Protein 3CS1 (pdb70)

CATH classification: 1.10.238.10 (+1 more: 1.10.238.10)

B-factor: mean 31.0, std 5.5, range [13.67, 62.27]

InterPro domains:
  IPR002048 EF-hand domain [PF13499] (131-193)
  IPR002048 EF-hand domain [PS50222] (45-80)
  IPR002048 EF-hand domain [PS50222] (127-162)
  IPR002048 EF-hand domain [PS50222] (164-199)
  IPR002048 EF-hand domain [SM00054] (49-77)
  IPR002048 EF-hand domain [SM00054] (131-159)
  IPR002048 EF-hand domain [SM00054] (168-196)
  IPR002048 EF-hand domain [cd00051] (131-194)
  IPR003299 Flagellar calcium-binding protein calflagin [PR01362] (19-40)
  IPR003299 Flagellar calcium-binding protein calflagin [PR01362] (69-86)
  IPR003299 Flagellar calcium-binding protein calflagin [PR01362] (90-105)
  IPR003299 Flagellar calcium-binding protein calflagin [PR01362] (109-128)
  IPR003299 Flagellar calcium-binding protein calflagin [PR01362] (130-148)
  IPR003299 Flagellar calcium-binding protein calflagin [PR01362] (155-168)
  IPR003299 Flagellar calcium-binding protein calflagin [PR01362] (173-189)
  IPR003299 Flagellar calcium-binding protein calflagin [PR01362] (189-206)
  IPR011992 EF-hand domain pair [SSF47473] (40-197)
  IPR018247 EF-Hand 1, calcium-binding site [PS00018] (58-70)
  IPR018247 EF-Hand 1, calcium-binding site [PS00018] (177-189)
  IPR054322 Flagellar calcium-binding protein, EF-hand domain [PF22592] (34-126)

Solvent-accessible surface area: 10093 Å² total

Foldseek 3Di:
DLAKPDFLVLLVVLCVVLLVQQLQALDVVSVVSLVVLQCVLPVVPPLWALVSQLVCCCPVSVCCSNTVPSSVLSVLLLVLLQVLVCVVVVHDGDNTAGSQSSSLSSLLSSQLSVVQSLLSVQPPVRRQKAALVSQVVCQVVLVVVQAHDPDSVVVQVVQVPVPPRIHGSVSVSSNSSSRVSSVCHGSPPHD

Radius of gyration: 16.51 Å; Cα contacts (8 Å, |Δi|>4): 237; chains: 1; bounding box: 38×30×47 Å

Structure (mmCIF, N/CA/C/O backbone):
data_3CS1
#
_entry.id   3CS1
#
_cell.length_a   32.910
_cell.length_b   37.670
_cell.length_c   141.330
_cell.angle_alpha   90.00
_cell.angle_beta   90.00
_cell.angle_gamma   90.00
#
_symmetry.space_group_name_H-M   'P 21 21 21'
#
loop_
_entity.id
_entity.type
_entity.pdbx_description
1 polymer 'Flagellar calcium-binding protein'
2 water water
#
loop_
_atom_site.group_PDB
_atom_site.id
_atom_site.type_symbol
_atom_site.label_atom_id
_atom_site.label_alt_id
_atom_site.label_comp_id
_atom_site.label_asym_id
_atom_site.label_entity_id
_atom_site.label_seq_id
_atom_site.pdbx_PDB_ins_code
_atom_site.Cartn_x
_atom_site.Cartn_y
_atom_site.Cartn_z
_atom_site.occupancy
_atom_site.B_iso_or_equiv
_atom_site.auth_seq_id
_atom_site.auth_comp_id
_atom_site.auth_asym_id
_atom_site.auth_atom_id
_atom_site.pdbx_PDB_model_num
ATOM 1 N N . SER A 1 17 ? 32.080 -9.953 -8.201 1.00 38.62 17 SER A N 1
ATOM 2 C CA . SER A 1 17 ? 32.425 -9.837 -9.647 1.00 39.02 17 SER A CA 1
ATOM 3 C C . SER A 1 17 ? 31.181 -9.621 -10.534 1.00 39.07 17 SER A C 1
ATOM 4 O O . SER A 1 17 ? 31.316 -9.487 -11.765 1.00 39.63 17 SER A O 1
ATOM 7 N N . ASP A 1 18 ? 29.990 -9.605 -9.908 1.00 39.16 18 ASP A N 1
ATOM 8 C CA A ASP A 1 18 ? 28.728 -9.265 -10.578 0.50 38.43 18 ASP A CA 1
ATOM 9 C CA B ASP A 1 18 ? 28.742 -9.206 -10.601 0.50 38.46 18 ASP A CA 1
ATOM 10 C C . ASP A 1 18 ? 28.130 -7.980 -9.965 1.00 37.70 18 ASP A C 1
ATOM 11 O O . ASP A 1 18 ? 26.953 -7.657 -10.166 1.00 37.83 18 ASP A O 1
ATOM 20 N N . LYS A 1 19 ? 28.936 -7.267 -9.202 1.00 36.78 19 LYS A N 1
ATOM 21 C CA . LYS A 1 19 ? 28.542 -5.976 -8.672 1.00 36.48 19 LYS A CA 1
ATOM 22 C C . LYS A 1 19 ? 28.507 -4.967 -9.831 1.00 35.42 19 LYS A C 1
ATOM 23 O O . LYS A 1 19 ? 29.277 -5.105 -10.780 1.00 35.45 19 LYS A O 1
ATOM 29 N N . ASP A 1 20 ? 27.585 -4.003 -9.777 1.00 34.01 20 ASP A N 1
ATOM 30 C CA . ASP A 1 20 ? 27.454 -2.990 -10.816 1.00 33.26 20 ASP A CA 1
ATOM 31 C C . ASP A 1 20 ? 28.527 -1.950 -10.549 1.00 32.52 20 ASP A C 1
ATOM 32 O O . ASP A 1 20 ? 28.723 -1.549 -9.408 1.00 31.23 20 ASP A O 1
ATOM 37 N N . GLY A 1 21 ? 29.238 -1.538 -11.599 1.00 31.41 21 GLY A N 1
ATOM 38 C CA . GLY A 1 21 ? 30.354 -0.637 -11.428 1.00 30.57 21 GLY A CA 1
ATOM 39 C C . GLY A 1 21 ? 29.973 0.827 -11.540 1.00 30.34 21 GLY A C 1
ATOM 40 O O . GLY A 1 21 ? 30.779 1.702 -11.205 1.00 29.98 21 GLY A O 1
ATOM 41 N N . LYS A 1 22 ? 28.758 1.102 -12.013 1.00 29.15 22 LYS A N 1
ATOM 42 C CA . LYS A 1 22 ? 28.296 2.491 -12.106 1.00 28.71 22 LYS A CA 1
ATOM 43 C C . LYS A 1 22 ? 27.834 2.974 -10.757 1.00 28.37 22 LYS A C 1
ATOM 44 O O . LYS A 1 22 ? 27.151 2.234 -10.017 1.00 30.20 22 LYS A O 1
ATOM 50 N N . LYS A 1 23 ? 28.173 4.223 -10.452 1.00 27.83 23 LYS A N 1
ATOM 51 C CA . LYS A 1 23 ? 27.708 4.927 -9.251 1.00 26.06 23 LYS A CA 1
ATOM 52 C C . LYS A 1 23 ? 26.565 5.858 -9.607 1.00 25.30 23 LYS A C 1
ATOM 53 O O . LYS A 1 23 ? 26.196 5.916 -10.764 1.00 24.36 23 LYS A O 1
ATOM 59 N N . ALA A 1 24 ? 26.024 6.593 -8.639 1.00 25.05 24 ALA A N 1
ATOM 60 C CA . ALA A 1 24 ? 24.835 7.472 -8.844 1.00 25.20 24 ALA A CA 1
ATOM 61 C C . ALA A 1 24 ? 25.030 8.536 -9.883 1.00 26.01 24 ALA A C 1
ATOM 62 O O . ALA A 1 24 ? 24.131 8.799 -10.652 1.00 27.86 24 ALA A O 1
ATOM 64 N N . LYS A 1 25 ? 26.180 9.200 -9.830 1.00 27.08 25 LYS A N 1
ATOM 65 C CA . LYS A 1 25 ? 26.672 10.145 -10.853 1.00 27.32 25 LYS A CA 1
ATOM 66 C C . LYS A 1 25 ? 26.639 9.593 -12.315 1.00 27.31 25 LYS A C 1
ATOM 67 O O . LYS A 1 25 ? 26.149 10.238 -13.233 1.00 26.76 25 LYS A O 1
ATOM 73 N N . ASP A 1 26 ? 27.237 8.432 -12.520 1.00 27.68 26 ASP A N 1
ATOM 74 C CA . ASP A 1 26 ? 27.186 7.750 -13.803 1.00 29.03 26 ASP A CA 1
ATOM 75 C C . ASP A 1 26 ? 25.741 7.548 -14.282 1.00 29.48 26 ASP A C 1
ATOM 76 O O . ASP A 1 26 ? 25.414 7.855 -15.445 1.00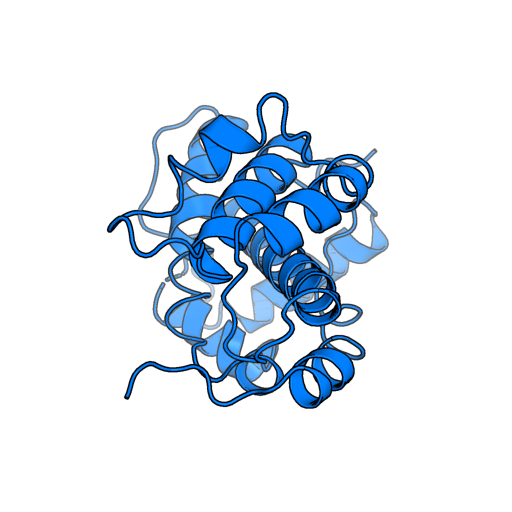 30.02 26 ASP A O 1
ATOM 81 N N . ARG A 1 27 ? 24.897 7.035 -13.391 1.00 29.14 27 ARG A N 1
ATOM 82 C CA . ARG A 1 27 ? 23.478 6.813 -13.707 1.00 29.61 27 ARG A CA 1
ATOM 83 C C . ARG A 1 27 ? 22.753 8.117 -14.000 1.00 30.22 27 ARG A C 1
ATOM 84 O O . ARG A 1 27 ? 21.989 8.187 -14.966 1.00 30.84 27 ARG A O 1
ATOM 92 N N . LYS A 1 28 ? 23.024 9.163 -13.224 1.00 30.25 28 LYS A N 1
ATOM 93 C CA . LYS A 1 28 ? 22.306 10.408 -13.410 1.00 31.58 28 LYS A CA 1
ATOM 94 C C . LYS A 1 28 ? 22.605 11.038 -14.784 1.00 32.05 28 LYS A C 1
ATOM 95 O O . LYS A 1 28 ? 21.683 11.510 -15.482 1.00 32.22 28 LYS A O 1
ATOM 101 N N . GLU A 1 29 ? 23.890 11.032 -15.148 1.00 32.04 29 GLU A N 1
ATOM 102 C CA . GLU A 1 29 ? 24.350 11.482 -16.469 1.00 31.83 29 GLU A CA 1
ATOM 103 C C . GLU A 1 29 ? 23.823 10.618 -17.647 1.00 30.94 29 GLU A C 1
ATOM 104 O O . GLU A 1 29 ? 23.359 11.175 -18.618 1.00 29.37 29 GLU A O 1
ATOM 110 N N . ALA A 1 30 ? 23.852 9.275 -17.542 1.00 30.78 30 ALA A N 1
ATOM 111 C CA . ALA A 1 30 ? 23.326 8.399 -18.600 1.00 30.70 30 ALA A CA 1
ATOM 112 C C . ALA A 1 30 ? 21.815 8.544 -18.778 1.00 31.34 30 ALA A C 1
ATOM 113 O O . ALA A 1 30 ? 21.294 8.433 -19.893 1.00 31.95 30 ALA A O 1
ATOM 115 N N . TRP A 1 31 ? 21.113 8.763 -17.670 1.00 30.84 31 TRP A N 1
ATOM 116 C CA . TRP A 1 31 ? 19.681 8.950 -17.661 1.00 29.85 31 TRP A CA 1
ATOM 117 C C . TRP A 1 31 ? 19.282 10.223 -18.451 1.00 29.91 31 TRP A C 1
ATOM 118 O O . TRP A 1 31 ? 18.245 10.222 -19.117 1.00 30.25 31 TRP A O 1
ATOM 129 N N . GLU A 1 32 ? 20.059 11.312 -18.377 1.00 30.31 32 GLU A N 1
ATOM 130 C CA A GLU A 1 32 ? 19.857 12.492 -19.245 0.50 30.14 32 GLU A CA 1
ATOM 131 C CA B GLU A 1 32 ? 19.698 12.450 -19.220 0.50 29.88 32 GLU A CA 1
ATOM 132 C C . GLU A 1 32 ? 19.592 12.082 -20.708 1.00 30.21 32 GLU A C 1
ATOM 133 O O . GLU A 1 32 ? 18.766 12.656 -21.398 1.00 30.34 32 GLU A O 1
ATOM 144 N N . ARG A 1 33 ? 20.346 11.091 -21.188 1.00 30.29 33 ARG A N 1
ATOM 145 C CA . ARG A 1 33 ? 20.231 10.684 -22.576 1.00 30.94 33 ARG A CA 1
ATOM 146 C C . ARG A 1 33 ? 19.147 9.615 -22.755 1.00 30.43 33 ARG A C 1
ATOM 147 O O . ARG A 1 33 ? 18.232 9.742 -23.588 1.00 30.33 33 ARG A O 1
ATOM 155 N N . ILE A 1 34 ? 19.273 8.566 -21.956 1.00 29.57 34 ILE A N 1
ATOM 156 C CA . ILE A 1 34 ? 18.400 7.433 -21.982 1.00 30.53 34 ILE A CA 1
ATOM 157 C C . ILE A 1 34 ? 16.920 7.788 -21.850 1.00 31.19 34 ILE A C 1
ATOM 158 O O . ILE A 1 34 ? 16.101 7.259 -22.624 1.00 30.82 34 ILE A O 1
ATOM 163 N N . ARG A 1 35 ? 16.572 8.671 -20.914 1.00 31.51 35 ARG A N 1
ATOM 164 C CA A ARG A 1 35 ? 15.178 9.086 -20.729 0.50 32.86 35 ARG A CA 1
ATOM 165 C CA B ARG A 1 35 ? 15.168 9.064 -20.739 0.50 32.90 35 ARG A CA 1
ATOM 166 C C . ARG A 1 35 ? 14.583 9.809 -21.951 1.00 33.60 35 ARG A C 1
ATOM 167 O O . ARG A 1 35 ? 13.364 10.047 -22.022 1.00 34.21 35 ARG A O 1
ATOM 182 N N . GLN A 1 36 ? 15.442 10.205 -22.888 1.00 34.33 36 GLN A N 1
ATOM 183 C CA A GLN A 1 36 ? 15.024 10.918 -24.100 0.50 34.48 36 GLN A CA 1
ATOM 184 C CA B GLN A 1 36 ? 14.983 10.897 -24.087 0.50 34.06 36 GLN A CA 1
ATOM 185 C C . GLN A 1 36 ? 15.076 9.910 -25.241 1.00 33.80 36 GLN A C 1
ATOM 186 O O . GLN A 1 36 ? 14.209 9.890 -26.120 1.00 34.93 36 GLN A O 1
ATOM 197 N N . ALA A 1 37 ? 16.092 9.061 -25.195 1.00 32.74 37 ALA A N 1
ATOM 198 C CA . ALA A 1 37 ? 16.303 8.004 -26.181 1.00 32.64 37 ALA A CA 1
ATOM 199 C C . ALA A 1 37 ? 15.226 6.922 -26.256 1.00 32.58 37 ALA A C 1
ATOM 200 O O . ALA A 1 37 ? 14.888 6.468 -27.364 1.00 31.86 37 ALA A O 1
ATOM 202 N N . ILE A 1 38 ? 14.715 6.476 -25.109 1.00 32.80 38 ILE A N 1
ATOM 203 C CA . ILE A 1 38 ? 13.717 5.419 -25.118 1.00 32.71 38 ILE A CA 1
ATOM 204 C C . ILE A 1 38 ? 12.363 6.066 -25.243 1.00 33.24 38 ILE A C 1
ATOM 205 O O . ILE A 1 38 ? 12.028 6.910 -24.440 1.00 32.52 38 ILE A O 1
ATOM 210 N N . PRO A 1 39 ? 11.621 5.744 -26.320 1.00 34.63 39 PRO A N 1
ATOM 211 C CA . PRO A 1 39 ? 10.280 6.291 -26.579 1.00 35.05 39 PRO A CA 1
ATOM 212 C C . PRO A 1 39 ? 9.194 5.450 -25.868 1.00 36.28 39 PRO A C 1
ATOM 213 O O . PRO A 1 39 ? 8.715 4.426 -26.401 1.00 37.08 39 PRO A O 1
ATOM 217 N N . ARG A 1 40 ? 8.856 5.898 -24.659 1.00 36.09 40 ARG A N 1
ATOM 218 C CA . ARG A 1 40 ? 8.053 5.180 -23.699 1.00 37.59 40 ARG A CA 1
ATOM 219 C C . ARG A 1 40 ? 6.611 5.739 -23.637 1.00 37.44 40 ARG A C 1
ATOM 220 O O . ARG A 1 40 ? 5.705 5.082 -23.136 1.00 37.17 40 ARG A O 1
ATOM 228 N N . GLU A 1 41 ? 6.436 6.948 -24.168 1.00 37.68 41 GLU A N 1
ATOM 229 C CA A GLU A 1 41 ? 5.191 7.717 -24.076 0.50 38.02 41 GLU A CA 1
ATOM 230 C CA B GLU A 1 41 ? 5.174 7.670 -24.015 0.50 38.36 41 GLU A CA 1
ATOM 231 C C . GLU A 1 41 ? 4.072 7.147 -24.947 1.00 38.41 41 GLU A C 1
ATOM 232 O O . GLU A 1 41 ? 4.333 6.482 -25.955 1.00 38.20 41 GLU A O 1
ATOM 243 N N . LYS A 1 42 ? 2.835 7.423 -24.546 1.00 39.22 42 LYS A N 1
ATOM 244 C CA . LYS A 1 42 ? 1.654 7.054 -25.267 1.00 39.44 42 LYS A CA 1
ATOM 245 C C . LYS A 1 42 ? 1.300 8.281 -26.116 1.00 39.26 42 LYS A C 1
ATOM 246 O O . LYS A 1 42 ? 0.414 9.078 -25.771 1.00 38.32 42 LYS A O 1
ATOM 252 N N . THR A 1 43 ? 2.063 8.466 -27.192 1.00 38.86 43 THR A N 1
ATOM 253 C CA . THR A 1 43 ? 1.805 9.510 -28.169 1.00 38.85 43 THR A CA 1
ATOM 254 C C . THR A 1 43 ? 2.015 8.886 -29.548 1.00 38.82 43 THR A C 1
ATOM 255 O O . THR A 1 43 ? 2.646 7.806 -29.667 1.00 38.71 43 THR A O 1
ATOM 259 N N . ALA A 1 44 ? 1.472 9.530 -30.580 1.00 37.73 44 ALA A N 1
ATOM 260 C CA . ALA A 1 44 ? 1.750 9.127 -31.956 1.00 37.21 44 ALA A CA 1
ATOM 261 C C . ALA A 1 44 ? 3.232 9.345 -32.267 1.00 37.09 44 ALA A C 1
ATOM 262 O O . ALA A 1 44 ? 3.841 8.559 -32.971 1.00 36.57 44 ALA A O 1
ATOM 264 N N . GLU A 1 45 ? 3.788 10.432 -31.743 1.00 37.07 45 GLU A N 1
ATOM 265 C CA . GLU A 1 45 ? 5.199 10.799 -31.913 1.00 37.07 45 GLU A CA 1
ATOM 266 C C . GLU A 1 45 ? 6.160 9.661 -31.470 1.00 36.25 45 GLU A C 1
ATOM 267 O O . GLU A 1 45 ? 7.072 9.245 -32.234 1.00 36.63 45 GLU A O 1
ATOM 273 N N . ALA A 1 46 ? 5.896 9.118 -30.279 1.00 34.70 46 ALA A N 1
ATOM 274 C CA . ALA A 1 46 ? 6.644 7.991 -29.710 1.00 33.80 46 ALA A CA 1
ATOM 275 C C . ALA A 1 46 ? 6.340 6.669 -30.412 1.00 33.33 46 ALA A C 1
ATOM 276 O O . ALA A 1 46 ? 7.180 5.763 -30.476 1.00 31.21 46 ALA A O 1
ATOM 278 N N . LYS A 1 47 ? 5.099 6.543 -30.875 1.00 32.68 47 LYS A N 1
ATOM 279 C CA . LYS A 1 47 ? 4.667 5.343 -31.559 1.00 32.87 47 LYS A CA 1
ATOM 280 C C . LYS A 1 47 ? 5.519 5.122 -32.810 1.00 33.02 47 LYS A C 1
ATOM 281 O O . LYS A 1 47 ? 5.958 4.000 -33.081 1.00 32.95 47 LYS A O 1
ATOM 287 N N . GLN A 1 48 ? 5.803 6.190 -33.546 1.00 32.83 48 GLN A N 1
ATOM 288 C CA . GLN A 1 48 ? 6.663 6.050 -34.700 1.00 34.30 48 GLN A CA 1
ATOM 289 C C . GLN A 1 48 ? 8.125 5.785 -34.327 1.00 33.11 48 GLN A C 1
ATOM 290 O O . GLN A 1 48 ? 8.839 5.005 -34.989 1.00 32.72 48 GLN A O 1
ATOM 296 N N . ARG A 1 49 ? 8.592 6.443 -33.283 1.00 32.18 49 ARG A N 1
ATOM 297 C CA . ARG A 1 49 ? 9.973 6.236 -32.851 1.00 31.81 49 ARG A CA 1
ATOM 298 C C . ARG A 1 49 ? 10.193 4.773 -32.485 1.00 30.98 49 ARG A C 1
ATOM 299 O O . ARG A 1 49 ? 11.279 4.212 -32.657 1.00 31.79 49 ARG A O 1
ATOM 307 N N . ARG A 1 50 ? 9.140 4.144 -32.026 1.00 30.13 50 ARG A N 1
ATOM 308 C CA . ARG A 1 50 ? 9.220 2.746 -31.648 1.00 30.49 50 ARG A CA 1
ATOM 309 C C . ARG A 1 50 ? 9.394 1.811 -32.823 1.00 29.85 50 ARG A C 1
ATOM 310 O O . ARG A 1 50 ? 10.115 0.844 -32.727 1.00 30.17 50 ARG A O 1
ATOM 318 N N . ILE A 1 51 ? 8.679 2.075 -33.907 1.00 30.67 51 ILE A N 1
ATOM 319 C CA . ILE A 1 51 ? 8.889 1.374 -35.183 1.00 30.62 51 ILE A CA 1
ATOM 320 C C . ILE A 1 51 ? 10.369 1.511 -35.623 1.00 30.34 51 ILE A C 1
ATOM 321 O O . ILE A 1 51 ? 11.044 0.507 -35.848 1.00 29.41 51 ILE A O 1
ATOM 326 N N . GLU A 1 52 ? 10.858 2.757 -35.722 1.00 30.19 52 GLU A N 1
ATOM 327 C CA . GLU A 1 52 ? 12.221 3.071 -36.131 1.00 31.11 52 GLU A CA 1
ATOM 328 C C . GLU A 1 52 ? 13.220 2.288 -35.311 1.00 30.59 52 GLU A C 1
ATOM 329 O O . GLU A 1 52 ? 14.048 1.563 -35.855 1.00 31.14 52 GLU A O 1
ATOM 335 N N . LEU A 1 53 ? 13.081 2.380 -33.990 1.00 30.13 53 LEU A N 1
ATOM 336 C CA . LEU A 1 53 ? 13.807 1.554 -33.018 1.00 29.60 53 LEU A CA 1
ATOM 337 C C . LEU A 1 53 ? 13.679 0.037 -33.210 1.00 29.17 53 LEU A C 1
ATOM 338 O O . LEU A 1 53 ? 14.690 -0.659 -33.226 1.00 29.04 53 LEU A O 1
ATOM 343 N N . PHE A 1 54 ? 12.461 -0.483 -33.390 1.00 28.95 54 PHE A N 1
ATOM 344 C CA . PHE A 1 54 ? 12.295 -1.940 -33.706 1.00 28.77 54 PHE A CA 1
ATOM 345 C C . PHE A 1 54 ? 13.008 -2.416 -34.967 1.00 28.74 54 PHE A C 1
ATOM 346 O O . PHE A 1 54 ? 13.582 -3.499 -34.997 1.00 27.89 54 PHE A O 1
ATOM 354 N N . LYS A 1 55 ? 13.022 -1.585 -36.004 1.00 29.38 55 LYS A N 1
ATOM 355 C CA . LYS A 1 55 ? 13.763 -1.947 -37.230 1.00 29.10 55 LYS A CA 1
ATOM 356 C C . LYS A 1 55 ? 15.274 -2.025 -37.021 1.00 29.20 55 LYS A C 1
ATOM 357 O O . LYS A 1 55 ? 15.948 -2.852 -37.629 1.00 27.90 55 LYS A O 1
ATOM 363 N N . LYS A 1 56 ? 15.807 -1.194 -36.131 1.00 29.07 56 LYS A N 1
ATOM 364 C CA . LYS A 1 56 ? 17.244 -1.260 -35.802 1.00 29.85 56 LYS A CA 1
ATOM 365 C C . LYS A 1 56 ? 17.658 -2.543 -35.059 1.00 29.99 56 LYS A C 1
ATOM 366 O O . LYS A 1 56 ? 18.811 -2.963 -35.141 1.00 30.41 56 LYS A O 1
ATOM 372 N N . PHE A 1 57 ? 16.728 -3.099 -34.284 1.00 30.46 57 PHE A N 1
ATOM 373 C CA . PHE A 1 57 ? 16.908 -4.342 -33.519 1.00 30.04 57 PHE A CA 1
ATOM 374 C C . PHE A 1 57 ? 16.708 -5.576 -34.414 1.00 29.67 57 PHE A C 1
ATOM 375 O O . PHE A 1 57 ? 17.501 -6.533 -34.352 1.00 29.01 57 PHE A O 1
ATOM 383 N N . ASP A 1 58 ? 15.636 -5.550 -35.218 1.00 29.00 58 ASP A N 1
ATOM 384 C CA . ASP A 1 58 ? 15.260 -6.663 -36.098 1.00 28.49 58 ASP A CA 1
ATOM 385 C C . ASP A 1 58 ? 16.045 -6.706 -37.415 1.00 27.67 58 ASP A C 1
ATOM 386 O O . ASP A 1 58 ? 15.494 -6.510 -38.494 1.00 27.07 58 ASP A O 1
ATOM 391 N N . LYS A 1 59 ? 17.348 -6.921 -37.296 1.00 27.01 59 LYS A N 1
ATOM 392 C CA . LYS A 1 59 ? 18.256 -7.002 -38.429 1.00 27.11 59 LYS A CA 1
ATOM 393 C C . LYS A 1 59 ? 17.904 -8.146 -39.375 1.00 27.25 59 LYS A C 1
ATOM 394 O O . LYS A 1 59 ? 18.036 -8.033 -40.597 1.00 27.37 59 LYS A O 1
ATOM 400 N N . ASN A 1 60 ? 17.422 -9.254 -38.813 1.00 26.59 60 ASN A N 1
ATOM 401 C CA . ASN A 1 60 ? 17.043 -10.356 -39.669 1.00 26.13 60 ASN A CA 1
ATOM 402 C C . ASN A 1 60 ? 15.636 -10.195 -40.264 1.00 25.74 60 ASN A C 1
ATOM 403 O O . ASN A 1 60 ? 15.210 -11.001 -41.061 1.00 25.08 60 ASN A O 1
ATOM 408 N N . GLU A 1 61 ? 14.932 -9.140 -39.877 1.00 25.43 61 GLU A N 1
ATOM 409 C CA . GLU A 1 61 ? 13.596 -8.864 -40.408 1.00 26.27 61 GLU A CA 1
ATOM 410 C C . GLU A 1 61 ? 12.615 -10.010 -40.289 1.00 26.34 61 GLU A C 1
ATOM 411 O O . GLU A 1 61 ? 11.796 -10.222 -41.197 1.00 26.47 61 GLU A O 1
ATOM 417 N N . THR A 1 62 ? 12.713 -10.756 -39.188 1.00 26.62 62 THR A N 1
ATOM 418 C CA . THR A 1 62 ? 11.800 -11.836 -38.892 1.00 27.72 62 THR A CA 1
ATOM 419 C C . THR A 1 62 ? 10.642 -11.318 -38.051 1.00 28.03 62 THR A C 1
ATOM 420 O O . THR A 1 62 ? 9.607 -11.976 -37.916 1.00 28.35 62 THR A O 1
ATOM 424 N N . GLY A 1 63 ? 10.812 -10.140 -37.478 1.00 28.53 63 GLY A N 1
ATOM 425 C CA . GLY A 1 63 ? 9.829 -9.643 -36.526 1.00 30.04 63 GLY A CA 1
ATOM 426 C C . GLY A 1 63 ? 9.723 -10.463 -35.249 1.00 30.13 63 GLY A C 1
ATOM 427 O O . GLY A 1 63 ? 8.795 -10.264 -34.479 1.00 29.91 63 GLY A O 1
ATOM 428 N N . LYS A 1 64 ? 10.673 -11.374 -35.042 1.00 30.78 64 LYS A N 1
ATOM 429 C CA . LYS A 1 64 ? 10.781 -12.164 -33.808 1.00 32.89 64 LYS A CA 1
ATOM 430 C C . LYS A 1 64 ? 12.185 -11.972 -33.281 1.00 33.28 64 LYS A C 1
ATOM 431 O O . LYS A 1 64 ? 13.167 -12.170 -34.034 1.00 34.42 64 LYS A O 1
ATOM 437 N N . LEU A 1 65 ? 12.309 -11.566 -32.018 1.00 32.65 65 LEU A N 1
ATOM 438 C CA . LEU A 1 65 ? 13.634 -11.389 -31.464 1.00 32.47 65 LEU A CA 1
ATOM 439 C C . LEU A 1 65 ? 13.915 -12.316 -30.288 1.00 32.21 65 LEU A C 1
ATOM 440 O O . LEU A 1 65 ? 13.202 -12.329 -29.256 1.00 31.34 65 LEU A O 1
ATOM 452 N N . TYR A 1 67 ? 16.673 -13.494 -27.296 1.00 33.61 67 TYR A N 1
ATOM 453 C CA . TYR A 1 67 ? 17.392 -12.745 -26.287 1.00 32.53 67 TYR A CA 1
ATOM 454 C C . TYR A 1 67 ? 18.688 -12.069 -26.794 1.00 33.00 67 TYR A C 1
ATOM 455 O O . TYR A 1 67 ? 18.938 -10.887 -26.467 1.00 31.72 67 TYR A O 1
ATOM 464 N N . ASP A 1 68 ? 19.514 -12.789 -27.567 1.00 33.56 68 ASP A N 1
ATOM 465 C CA . ASP A 1 68 ? 20.776 -12.200 -28.063 1.00 34.86 68 ASP A CA 1
ATOM 466 C C . ASP A 1 68 ? 20.556 -10.978 -28.931 1.00 34.46 68 ASP A C 1
ATOM 467 O O . ASP A 1 68 ? 21.313 -9.998 -28.844 1.00 34.39 68 ASP A O 1
ATOM 472 N N . GLU A 1 69 ? 19.518 -11.039 -29.760 1.00 33.97 69 GLU A N 1
ATOM 473 C CA . GLU A 1 69 ? 19.109 -9.871 -30.538 1.00 34.31 69 GLU A CA 1
ATOM 474 C C . GLU A 1 69 ? 18.701 -8.649 -29.707 1.00 33.98 69 GLU A C 1
ATOM 475 O O . GLU A 1 69 ? 19.194 -7.536 -29.944 1.00 33.52 69 GLU A O 1
ATOM 481 N N . VAL A 1 70 ? 17.812 -8.858 -28.738 1.00 33.50 70 VAL A N 1
ATOM 482 C CA . VAL A 1 70 ? 17.404 -7.789 -27.797 1.00 33.13 70 VAL A CA 1
ATOM 483 C C . VAL A 1 70 ? 18.602 -7.246 -27.016 1.00 33.42 70 VAL A C 1
ATOM 484 O O . VAL A 1 70 ? 18.782 -6.020 -26.840 1.00 33.07 70 VAL A O 1
ATOM 488 N N . TYR A 1 71 ? 19.416 -8.162 -26.524 1.00 32.46 71 TYR A N 1
ATOM 489 C CA . TYR A 1 71 ? 20.652 -7.811 -25.857 1.00 33.02 71 TYR A CA 1
ATOM 490 C C . TYR A 1 71 ? 21.611 -6.974 -26.731 1.00 33.70 71 TYR A C 1
ATOM 491 O O . TYR A 1 71 ? 22.216 -6.003 -26.249 1.00 34.49 71 TYR A O 1
ATOM 500 N N . SER A 1 72 ? 21.769 -7.362 -27.999 1.00 34.30 72 SER A N 1
ATOM 501 C CA . SER A 1 72 ? 22.661 -6.650 -28.924 1.00 34.16 72 SER A CA 1
ATOM 502 C C . SER A 1 72 ? 22.206 -5.228 -29.168 1.00 33.04 72 SER A C 1
ATOM 503 O O . SER A 1 72 ? 23.012 -4.303 -29.133 1.00 32.55 72 SER A O 1
ATOM 506 N N . GLY A 1 73 ? 20.906 -5.071 -29.402 1.00 32.48 73 GLY A N 1
ATOM 507 C CA . GLY A 1 73 ? 20.320 -3.766 -29.633 1.00 31.49 73 GLY A CA 1
ATOM 508 C C . GLY A 1 73 ? 20.341 -2.959 -28.354 1.00 31.23 73 GLY A C 1
ATOM 509 O O . GLY A 1 73 ? 20.585 -1.747 -28.404 1.00 30.93 73 GLY A O 1
ATOM 510 N N . CYS A 1 74 ? 20.085 -3.607 -27.207 1.00 29.68 74 CYS A N 1
ATOM 511 C CA . CYS A 1 74 ? 20.155 -2.879 -25.925 1.00 30.02 74 CYS A CA 1
ATOM 512 C C . CYS A 1 74 ? 21.545 -2.284 -25.720 1.00 30.01 74 CYS A C 1
ATOM 513 O O . CYS A 1 74 ? 21.723 -1.108 -25.366 1.00 29.92 74 CYS A O 1
ATOM 516 N N . LEU A 1 75 ? 22.535 -3.112 -26.007 1.00 29.77 75 LEU A N 1
ATOM 517 C CA . LEU A 1 75 ? 23.926 -2.689 -26.000 1.00 30.39 75 LEU A CA 1
ATOM 518 C C . LEU A 1 75 ? 24.289 -1.623 -27.027 1.00 30.39 75 LEU A C 1
ATOM 519 O O . LEU A 1 75 ? 24.813 -0.584 -26.664 1.00 31.12 75 LEU A O 1
ATOM 524 N N . GLU A 1 76 ? 24.004 -1.886 -28.303 1.00 30.45 76 GLU A N 1
ATOM 525 C CA . GLU A 1 76 ? 24.533 -1.108 -29.425 1.00 31.20 76 GLU A CA 1
ATOM 526 C C . GLU A 1 76 ? 23.614 0.010 -29.951 1.00 30.44 76 GLU A C 1
ATOM 527 O O . GLU A 1 76 ? 24.099 0.953 -30.567 1.00 30.56 76 GLU A O 1
ATOM 533 N N . VAL A 1 77 ? 22.300 -0.159 -29.796 1.00 29.72 77 VAL A N 1
ATOM 534 C CA . VAL A 1 77 ? 21.367 0.870 -30.235 1.00 29.99 77 VAL A CA 1
ATOM 535 C C . VAL A 1 77 ? 21.033 1.775 -29.060 1.00 29.36 77 VAL A C 1
ATOM 536 O O . VAL A 1 77 ? 21.227 2.982 -29.133 1.00 30.89 77 VAL A O 1
ATOM 540 N N . LEU A 1 78 ? 20.549 1.191 -27.977 1.00 28.41 78 LEU A N 1
ATOM 541 C CA . LEU A 1 78 ? 20.227 1.949 -26.772 1.00 29.12 78 LEU A CA 1
ATOM 542 C C . LEU A 1 78 ? 21.450 2.361 -25.915 1.00 30.33 78 LEU A C 1
ATOM 543 O O . LEU A 1 78 ? 21.389 3.381 -25.192 1.00 30.41 78 LEU A O 1
ATOM 548 N N . LYS A 1 79 ? 22.563 1.607 -26.008 1.00 29.63 79 LYS A N 1
ATOM 549 C CA . LYS A 1 79 ? 23.782 1.969 -25.269 1.00 30.42 79 LYS A CA 1
ATOM 550 C C . LYS A 1 79 ? 23.474 1.965 -23.766 1.00 29.83 79 LYS A C 1
ATOM 551 O O . LYS A 1 79 ? 23.839 2.909 -23.043 1.00 29.29 79 LYS A O 1
ATOM 557 N N . LEU A 1 80 ? 22.765 0.925 -23.326 1.00 29.00 80 LEU A N 1
ATOM 558 C CA . LEU A 1 80 ? 22.426 0.762 -21.896 1.00 29.03 80 LEU A CA 1
ATOM 559 C C . LEU A 1 80 ? 23.636 0.631 -20.961 1.00 29.47 80 LEU A C 1
ATOM 560 O O . LEU A 1 80 ? 23.519 0.878 -19.773 1.00 28.75 80 LEU A O 1
ATOM 565 N N . ASP A 1 81 ? 24.791 0.270 -21.540 1.00 30.23 81 ASP A N 1
ATOM 566 C CA . ASP A 1 81 ? 26.041 0.107 -20.811 1.00 30.40 81 ASP A CA 1
ATOM 567 C C . ASP A 1 81 ? 26.567 1.403 -20.210 1.00 30.27 81 ASP A C 1
ATOM 568 O O . ASP A 1 81 ? 27.366 1.379 -19.284 1.00 30.08 81 ASP A O 1
ATOM 573 N N . GLU A 1 82 ? 26.061 2.534 -20.699 1.00 29.50 82 GLU A N 1
ATOM 574 C CA . GLU A 1 82 ? 26.393 3.795 -20.086 1.00 29.50 82 GLU A CA 1
ATOM 575 C C . GLU A 1 82 ? 25.829 3.857 -18.672 1.00 28.76 82 GLU A C 1
ATOM 576 O O . GLU A 1 82 ? 26.400 4.530 -17.810 1.00 28.54 82 GLU A O 1
ATOM 582 N N . PHE A 1 83 ? 24.729 3.127 -18.440 1.00 27.04 83 PHE A N 1
ATOM 583 C CA . PHE A 1 83 ? 23.886 3.302 -17.232 1.00 24.90 83 PHE A CA 1
ATOM 584 C C . PHE A 1 83 ? 24.249 2.288 -16.229 1.00 24.51 83 PHE A C 1
ATOM 585 O O . PHE A 1 83 ? 24.275 2.579 -15.048 1.00 24.58 83 PHE A O 1
ATOM 593 N N . THR A 1 84 ? 24.498 1.089 -16.727 1.00 25.05 84 THR A N 1
ATOM 594 C CA . THR A 1 84 ? 24.786 -0.052 -15.945 1.00 25.42 84 THR A CA 1
ATOM 595 C C . THR A 1 84 ? 25.718 -0.966 -16.689 1.00 27.91 84 THR A C 1
ATOM 596 O O . THR A 1 84 ? 25.655 -1.101 -17.966 1.00 27.32 84 THR A O 1
ATOM 600 N N . SER A 1 85 ? 26.565 -1.629 -15.885 1.00 29.22 85 SER A N 1
ATOM 601 C CA . SER A 1 85 ? 27.555 -2.542 -16.408 1.00 29.77 85 SER A CA 1
ATOM 602 C C . SER A 1 85 ? 27.009 -3.941 -16.396 1.00 29.42 85 SER A C 1
ATOM 603 O O . SER A 1 85 ? 27.723 -4.868 -16.769 1.00 29.27 85 SER A O 1
ATOM 606 N N . ARG A 1 86 ? 25.759 -4.067 -15.935 1.00 29.18 86 ARG A N 1
ATOM 607 C CA . ARG A 1 86 ? 24.970 -5.311 -15.959 1.00 28.88 86 ARG A CA 1
ATOM 608 C C . ARG A 1 86 ? 23.799 -5.304 -16.985 1.00 27.97 86 ARG A C 1
ATOM 609 O O . ARG A 1 86 ? 22.634 -5.551 -16.651 1.00 24.98 86 ARG A O 1
ATOM 617 N N . VAL A 1 87 ? 24.152 -5.072 -18.250 1.00 27.61 87 VAL A N 1
ATOM 618 C CA . VAL A 1 87 ? 23.189 -5.019 -19.360 1.00 28.29 87 VAL A CA 1
ATOM 619 C C . VAL A 1 87 ? 22.509 -6.367 -19.567 1.00 28.75 87 VAL A C 1
ATOM 620 O O . VAL A 1 87 ? 21.313 -6.481 -19.847 1.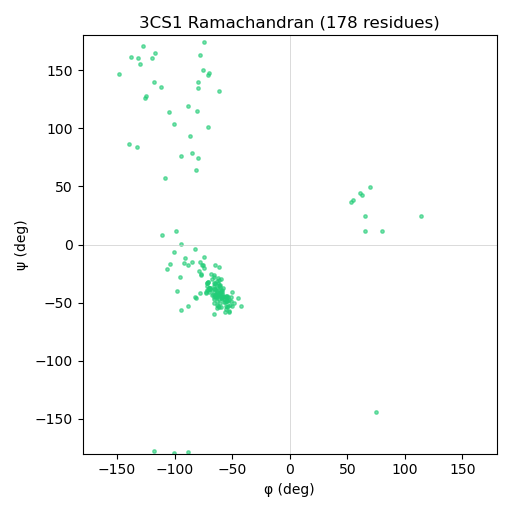00 28.64 87 VAL A O 1
ATOM 624 N N . ARG A 1 88 ? 23.286 -7.410 -19.432 1.00 29.27 88 ARG A N 1
ATOM 625 C CA A ARG A 1 88 ? 22.803 -8.785 -19.479 0.50 29.50 88 ARG A CA 1
ATOM 626 C CA B ARG A 1 88 ? 22.705 -8.725 -19.612 0.50 29.72 88 ARG A CA 1
ATOM 627 C C . ARG A 1 88 ? 21.517 -8.952 -18.661 1.00 29.65 88 ARG A C 1
ATOM 628 O O . ARG A 1 88 ? 20.441 -9.384 -19.127 1.00 29.04 88 ARG A O 1
ATOM 643 N N . ASP A 1 89 ? 21.692 -8.635 -17.383 1.00 30.43 89 ASP A N 1
ATOM 644 C CA . ASP A 1 89 ? 20.718 -8.840 -16.321 1.00 30.86 89 ASP A CA 1
ATOM 645 C C . ASP A 1 89 ? 19.434 -8.043 -16.519 1.00 29.97 89 ASP A C 1
ATOM 646 O O . ASP A 1 89 ? 18.331 -8.596 -16.458 1.00 30.03 89 ASP A O 1
ATOM 651 N N . ILE A 1 90 ? 19.568 -6.734 -16.736 1.00 29.12 90 ILE A N 1
ATOM 652 C CA . ILE A 1 90 ? 18.416 -5.917 -17.002 1.00 28.72 90 ILE A CA 1
ATOM 653 C C . ILE A 1 90 ? 17.698 -6.375 -18.294 1.00 28.86 90 ILE A C 1
ATOM 654 O O . ILE A 1 90 ? 16.457 -6.490 -18.318 1.00 26.33 90 ILE A O 1
ATOM 659 N N . THR A 1 91 ? 18.476 -6.688 -19.340 1.00 29.26 91 THR A N 1
ATOM 660 C CA . THR A 1 91 ? 17.891 -7.123 -20.612 1.00 30.86 91 THR A CA 1
ATOM 661 C C . THR A 1 91 ? 17.046 -8.364 -20.409 1.00 30.05 91 THR A C 1
ATOM 662 O O . THR A 1 91 ? 15.942 -8.424 -20.943 1.00 29.38 91 THR A O 1
ATOM 666 N N . LYS A 1 92 ? 17.559 -9.316 -19.610 1.00 29.93 92 LYS A N 1
ATOM 667 C CA A LYS A 1 92 ? 16.881 -10.607 -19.375 0.50 30.08 92 LYS A CA 1
ATOM 668 C CA B LYS A 1 92 ? 16.891 -10.609 -19.337 0.50 29.87 92 LYS A CA 1
ATOM 669 C C . LYS A 1 92 ? 15.570 -10.400 -18.637 1.00 30.26 92 LYS A C 1
ATOM 670 O O . LYS A 1 92 ? 14.555 -10.966 -19.009 1.00 30.77 92 LYS A O 1
ATOM 681 N N . ARG A 1 93 ? 15.618 -9.587 -17.589 1.00 30.36 93 ARG A N 1
ATOM 682 C CA A ARG A 1 93 ? 14.451 -9.222 -16.808 0.50 30.63 93 ARG A CA 1
ATOM 683 C CA B ARG A 1 93 ? 14.434 -9.241 -16.817 0.50 30.84 93 ARG A CA 1
ATOM 684 C C . ARG A 1 93 ? 13.348 -8.617 -17.701 1.00 30.77 93 ARG A C 1
ATOM 685 O O . ARG A 1 93 ? 12.196 -9.078 -17.706 1.00 31.24 93 ARG A O 1
ATOM 700 N N . ALA A 1 94 ? 13.712 -7.593 -18.461 1.00 29.51 94 ALA A N 1
ATOM 701 C CA . ALA A 1 94 ? 12.799 -6.937 -19.406 1.00 30.01 94 ALA A CA 1
ATOM 702 C C . ALA A 1 94 ? 12.241 -7.902 -20.468 1.00 31.07 94 ALA A C 1
ATOM 703 O O . ALA A 1 94 ? 11.028 -7.861 -20.798 1.00 31.27 94 ALA A O 1
ATOM 705 N N . PHE A 1 95 ? 13.119 -8.785 -20.970 1.00 31.04 95 PHE A N 1
ATOM 706 C CA . PHE A 1 95 ? 12.783 -9.759 -21.969 1.00 31.21 95 PHE A CA 1
ATOM 707 C C . PHE A 1 95 ? 11.701 -10.675 -21.377 1.00 31.54 95 PHE A C 1
ATOM 708 O O . PHE A 1 95 ? 10.630 -10.821 -21.960 1.00 32.08 95 PHE A O 1
ATOM 716 N N . ASP A 1 96 ? 11.959 -11.247 -20.206 1.00 30.93 96 ASP A N 1
ATOM 717 C CA . ASP A 1 96 ? 11.020 -12.180 -19.571 1.00 31.80 96 ASP A CA 1
ATOM 718 C C . ASP A 1 96 ? 9.662 -11.605 -19.266 1.00 32.18 96 ASP A C 1
ATOM 719 O O . ASP A 1 96 ? 8.625 -12.152 -19.676 1.00 32.93 96 ASP A O 1
ATOM 724 N N . LYS A 1 97 ? 9.685 -10.487 -18.552 1.00 33.08 97 LYS A N 1
ATOM 725 C CA . LYS A 1 97 ? 8.497 -9.747 -18.155 1.00 33.13 97 LYS A CA 1
ATOM 726 C C . LYS A 1 97 ? 7.618 -9.311 -19.336 1.00 32.45 97 LYS A C 1
ATOM 727 O O . LYS A 1 97 ? 6.407 -9.536 -19.315 1.00 31.51 97 LYS A O 1
ATOM 733 N N . SER A 1 98 ? 8.229 -8.696 -20.357 1.00 31.81 98 SER A N 1
ATOM 734 C CA . SER A 1 98 ? 7.492 -8.201 -21.519 1.00 31.98 98 SER A CA 1
ATOM 735 C C . SER A 1 98 ? 6.814 -9.347 -22.274 1.00 32.13 98 SER A C 1
ATOM 736 O O . SER A 1 98 ? 5.740 -9.189 -22.858 1.00 31.79 98 SER A O 1
ATOM 739 N N . ARG A 1 99 ? 7.465 -10.499 -22.270 1.00 32.32 99 ARG A N 1
ATOM 740 C CA . ARG A 1 99 ? 6.880 -11.714 -22.805 1.00 33.76 99 ARG A CA 1
ATOM 741 C C . ARG A 1 99 ? 5.644 -12.166 -21.990 1.00 34.64 99 ARG A C 1
ATOM 742 O O . ARG A 1 99 ? 4.675 -12.709 -22.545 1.00 34.58 99 ARG A O 1
ATOM 750 N N . THR A 1 100 ? 5.686 -11.930 -20.677 1.00 35.42 100 THR A N 1
ATOM 751 C CA . THR A 1 100 ? 4.604 -12.338 -19.800 1.00 36.22 100 THR A CA 1
ATOM 752 C C . THR A 1 100 ? 3.437 -11.348 -19.920 1.00 36.17 100 THR A C 1
ATOM 753 O O . THR A 1 100 ? 2.277 -11.766 -19.982 1.00 37.08 100 THR A O 1
ATOM 757 N N . LEU A 1 101 ? 3.717 -10.050 -19.982 1.00 35.68 101 LEU A N 1
ATOM 758 C CA . LEU A 1 101 ? 2.617 -9.096 -20.159 1.00 34.88 101 LEU A CA 1
ATOM 759 C C . LEU A 1 101 ? 1.979 -9.170 -21.561 1.00 35.16 101 LEU A C 1
ATOM 760 O O . LEU A 1 101 ? 0.750 -9.025 -21.700 1.00 34.75 101 LEU A O 1
ATOM 765 N N . GLY A 1 102 ? 2.815 -9.386 -22.585 1.00 35.18 102 GLY A N 1
ATOM 766 C CA . GLY A 1 102 ? 2.342 -9.671 -23.940 1.00 34.44 102 GLY A CA 1
ATOM 767 C C . GLY A 1 102 ? 1.264 -10.746 -24.040 1.00 34.93 102 GLY A C 1
ATOM 768 O O . GLY A 1 102 ? 0.233 -10.531 -24.685 1.00 33.70 102 GLY A O 1
ATOM 769 N N . SER A 1 103 ? 1.508 -11.892 -23.408 1.00 35.01 103 SER A N 1
ATOM 770 C CA . SER A 1 103 ? 0.489 -12.937 -23.277 1.00 36.89 103 SER A CA 1
ATOM 771 C C . SER A 1 103 ? -0.890 -12.379 -22.866 1.00 37.15 103 SER A C 1
ATOM 772 O O . SER A 1 103 ? -1.927 -12.713 -23.479 1.00 37.12 103 SER A O 1
ATOM 775 N N . LYS A 1 104 ? -0.854 -11.501 -21.862 1.00 36.74 104 LYS A N 1
ATOM 776 C CA . LYS A 1 104 ? -2.030 -10.956 -21.196 1.00 37.69 104 LYS A CA 1
ATOM 777 C C . LYS A 1 104 ? -2.884 -10.075 -22.132 1.00 37.54 104 LYS A C 1
ATOM 778 O O . LYS A 1 104 ? -4.059 -10.392 -22.393 1.00 38.21 104 LYS A O 1
ATOM 784 N N . LEU A 1 105 ? -2.281 -9.007 -22.651 1.00 37.67 105 LEU A N 1
ATOM 785 C CA . LEU A 1 105 ? -2.956 -8.011 -23.497 1.00 37.85 105 LEU A CA 1
ATOM 786 C C . LEU A 1 105 ? -3.519 -8.574 -24.778 1.00 38.74 105 LEU A C 1
ATOM 787 O O . LEU A 1 105 ? -4.521 -8.077 -25.300 1.00 38.98 105 LEU A O 1
ATOM 792 N N . GLU A 1 106 ? -2.870 -9.611 -25.289 1.00 39.70 106 GLU A N 1
ATOM 793 C CA . GLU A 1 106 ? -3.340 -10.271 -26.498 1.00 40.51 106 GLU A CA 1
ATOM 794 C C . GLU A 1 106 ? -4.326 -11.366 -26.155 1.00 40.77 106 GLU A C 1
ATOM 795 O O . GLU A 1 106 ? -5.073 -11.814 -27.030 1.00 40.89 106 GLU A O 1
ATOM 801 N N . ASN A 1 107 ? -4.315 -11.785 -24.883 1.00 41.09 107 ASN A N 1
ATOM 802 C CA . ASN A 1 107 ? -5.171 -12.863 -24.402 1.00 41.90 107 ASN A CA 1
ATOM 803 C C . ASN A 1 107 ? -4.816 -14.162 -25.137 1.00 42.52 107 ASN A C 1
ATOM 804 O O . ASN A 1 107 ? -5.688 -14.901 -25.569 1.00 42.16 107 ASN A O 1
ATOM 809 N N . LYS A 1 108 ? -3.514 -14.392 -25.302 1.00 43.41 108 LYS A N 1
ATOM 810 C CA . LYS A 1 108 ? -2.975 -15.602 -25.924 1.00 43.93 108 LYS A CA 1
ATOM 811 C C . LYS A 1 108 ? -1.946 -16.184 -24.958 1.00 44.02 108 LYS A C 1
ATOM 812 O O . LYS A 1 108 ? -1.604 -15.543 -23.974 1.00 44.25 108 LYS A O 1
ATOM 818 N N . GLY A 1 109 ? -1.452 -17.387 -25.233 1.00 44.42 109 GLY A N 1
ATOM 819 C CA . GLY A 1 109 ? -0.392 -17.977 -24.409 1.00 44.39 109 GLY A CA 1
ATOM 820 C C . GLY A 1 109 ? 0.940 -17.363 -24.771 1.00 44.57 109 GLY A C 1
ATOM 821 O O . GLY A 1 109 ? 1.073 -16.745 -25.851 1.00 44.49 109 GLY A O 1
ATOM 822 N N . SER A 1 110 ? 1.924 -17.530 -23.882 1.00 44.34 110 SER A N 1
ATOM 823 C CA . SER A 1 110 ? 3.253 -16.925 -24.061 1.00 44.32 110 SER A CA 1
ATOM 824 C C . SER A 1 110 ? 4.149 -17.615 -25.103 1.00 43.69 110 SER A C 1
ATOM 825 O O . SER 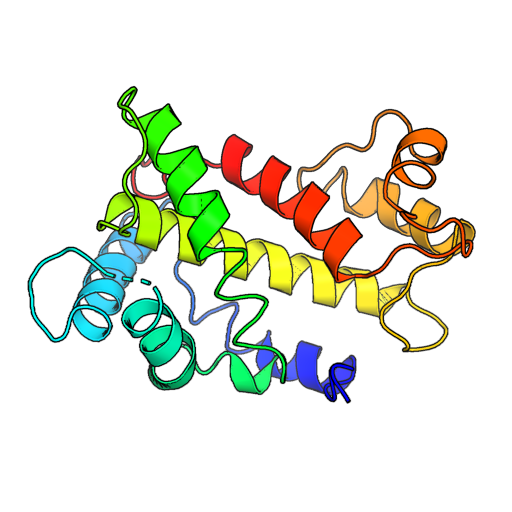A 1 110 ? 4.040 -18.814 -25.355 1.00 44.00 110 SER A O 1
ATOM 828 N N . GLU A 1 111 ? 5.017 -16.818 -25.714 1.00 42.96 111 GLU A N 1
ATOM 829 C CA . GLU A 1 111 ? 5.993 -17.272 -26.705 1.00 42.30 111 GLU A CA 1
ATOM 830 C C . GLU A 1 111 ? 7.371 -16.953 -26.150 1.00 41.58 111 GLU A C 1
ATOM 831 O O . GLU A 1 111 ? 7.505 -16.104 -25.240 1.00 41.52 111 GLU A O 1
ATOM 837 N N . ASP A 1 112 ? 8.395 -17.616 -26.680 1.00 40.09 112 ASP A N 1
ATOM 838 C CA . ASP A 1 112 ? 9.741 -17.428 -26.149 1.00 39.10 112 ASP A CA 1
ATOM 839 C C . ASP A 1 112 ? 10.569 -16.447 -26.978 1.00 37.69 112 ASP A C 1
ATOM 840 O O . ASP A 1 112 ? 11.801 -16.350 -26.805 1.00 37.50 112 ASP A O 1
ATOM 845 N N . PHE A 1 113 ? 9.882 -15.748 -27.884 1.00 35.51 113 PHE A N 1
ATOM 846 C CA . PHE A 1 113 ? 10.456 -14.609 -28.621 1.00 33.49 113 PHE A CA 1
ATOM 847 C C . PHE A 1 113 ? 9.706 -13.319 -28.293 1.00 31.73 113 PHE A C 1
ATOM 848 O O . PHE A 1 113 ? 8.584 -13.320 -27.764 1.00 30.64 113 PHE A O 1
ATOM 856 N N . VAL A 1 114 ? 10.331 -12.213 -28.658 1.00 29.81 114 VAL A N 1
ATOM 857 C CA . VAL A 1 114 ? 9.724 -10.934 -28.507 1.00 28.58 114 VAL A CA 1
ATOM 858 C C . VAL A 1 114 ? 9.274 -10.439 -29.876 1.00 27.67 114 VAL A C 1
ATOM 859 O O . VAL A 1 114 ? 10.093 -10.253 -30.751 1.00 27.99 114 VAL A O 1
ATOM 863 N N . GLU A 1 115 ? 7.962 -10.312 -30.083 1.00 27.13 115 GLU A N 1
ATOM 864 C CA . GLU A 1 115 ? 7.427 -9.690 -31.306 1.00 26.40 115 GLU A CA 1
ATOM 865 C C . GLU A 1 115 ? 7.343 -8.197 -31.002 1.00 26.42 115 GLU A C 1
ATOM 866 O O . GLU A 1 115 ? 7.699 -7.767 -29.897 1.00 24.66 115 GLU A O 1
ATOM 872 N N . PHE A 1 116 ? 6.847 -7.413 -31.958 1.00 27.02 116 PHE A N 1
ATOM 873 C CA . PHE A 1 116 ? 6.805 -5.955 -31.785 1.00 27.98 116 PHE A CA 1
ATOM 874 C C . PHE A 1 116 ? 6.137 -5.536 -30.432 1.00 29.11 116 PHE A C 1
ATOM 875 O O . PHE A 1 116 ? 6.684 -4.704 -29.700 1.00 29.63 116 PHE A O 1
ATOM 883 N N . LEU A 1 117 ? 4.994 -6.143 -30.079 1.00 29.80 117 LEU A N 1
ATOM 884 C CA . LEU A 1 117 ? 4.295 -5.774 -28.840 1.00 30.04 117 LEU A CA 1
ATOM 885 C C . LEU A 1 117 ? 5.209 -5.830 -27.630 1.00 30.19 117 LEU A C 1
ATOM 886 O O . LEU A 1 117 ? 5.357 -4.848 -26.896 1.00 29.99 117 LEU A O 1
ATOM 891 N N . GLU A 1 118 ? 5.777 -7.013 -27.411 1.00 29.44 118 GLU A N 1
ATOM 892 C CA . GLU A 1 118 ? 6.685 -7.278 -26.317 1.00 28.83 118 GLU A CA 1
ATOM 893 C C . GLU A 1 118 ? 7.894 -6.322 -26.365 1.00 28.53 118 GLU A C 1
ATOM 894 O O . GLU A 1 118 ? 8.268 -5.749 -25.339 1.00 27.83 118 GLU A O 1
ATOM 900 N N . PHE A 1 119 ? 8.488 -6.124 -27.535 1.00 28.25 119 PHE A N 1
ATOM 901 C CA . PHE A 1 119 ? 9.583 -5.115 -27.668 1.00 28.56 119 PHE A CA 1
ATOM 902 C C . PHE A 1 119 ? 9.176 -3.749 -27.092 1.00 29.01 119 PHE A C 1
ATOM 903 O O . PHE A 1 119 ? 9.926 -3.113 -26.359 1.00 29.67 119 PHE A O 1
ATOM 911 N N . ARG A 1 120 ? 7.992 -3.277 -27.470 1.00 29.01 120 ARG A N 1
ATOM 912 C CA . ARG A 1 120 ? 7.419 -2.033 -26.940 1.00 28.31 120 ARG A CA 1
ATOM 913 C C . ARG A 1 120 ? 7.324 -2.019 -25.432 1.00 28.31 120 ARG A C 1
ATOM 914 O O . ARG A 1 120 ? 7.641 -1.005 -24.795 1.00 28.98 120 ARG A O 1
ATOM 922 N N . LEU A 1 121 ? 6.872 -3.129 -24.870 1.00 27.93 121 LEU A N 1
ATOM 923 C CA . LEU A 1 121 ? 6.766 -3.314 -23.439 1.00 27.64 121 LEU A CA 1
ATOM 924 C C . LEU A 1 121 ? 8.145 -3.424 -22.752 1.00 28.44 121 LEU A C 1
ATOM 925 O O . LEU A 1 121 ? 8.304 -2.924 -21.621 1.00 27.68 121 LEU A O 1
ATOM 930 N N . MET A 1 122 ? 9.112 -4.085 -23.404 1.00 28.11 122 MET A N 1
ATOM 931 C CA . MET A 1 122 ? 10.524 -4.089 -22.950 1.00 29.66 122 MET A CA 1
ATOM 932 C C . MET A 1 122 ? 11.081 -2.688 -22.793 1.00 27.50 122 MET A C 1
ATOM 933 O O . MET A 1 122 ? 11.735 -2.374 -21.802 1.00 28.06 122 MET A O 1
ATOM 938 N N . LEU A 1 123 ? 10.872 -1.872 -23.813 1.00 25.86 123 LEU A N 1
ATOM 939 C CA . LEU A 1 123 ? 11.324 -0.494 -23.774 1.00 26.21 123 LEU A CA 1
ATOM 940 C C . LEU A 1 123 ? 10.772 0.233 -22.551 1.00 25.38 123 LEU A C 1
ATOM 941 O O . LEU A 1 123 ? 11.529 0.809 -21.788 1.00 26.47 123 LEU A O 1
ATOM 946 N N . CYS A 1 124 ? 9.458 0.199 -22.353 1.00 26.47 124 CYS A N 1
ATOM 947 C CA . CYS A 1 124 ? 8.840 0.737 -21.133 1.00 26.21 124 CYS A CA 1
ATOM 948 C C . CYS A 1 124 ? 9.399 0.168 -19.828 1.00 25.75 124 CYS A C 1
ATOM 949 O O . CYS A 1 124 ? 9.647 0.925 -18.888 1.00 27.01 124 CYS A O 1
ATOM 952 N N . TYR A 1 125 ? 9.596 -1.154 -19.756 1.00 24.69 125 TYR A N 1
ATOM 953 C CA . TYR A 1 125 ? 10.132 -1.797 -18.543 1.00 23.99 125 TYR A CA 1
ATOM 954 C C . TYR A 1 125 ? 11.527 -1.225 -18.172 1.00 24.09 125 TYR A C 1
ATOM 955 O O . TYR A 1 125 ? 11.806 -0.862 -16.979 1.00 25.69 125 TYR A O 1
ATOM 964 N N . ILE A 1 126 ? 12.407 -1.126 -19.185 1.00 23.11 126 ILE A N 1
ATOM 965 C CA . ILE A 1 126 ? 13.785 -0.641 -18.981 1.00 24.43 126 ILE A CA 1
ATOM 966 C C . ILE A 1 126 ? 13.717 0.815 -18.544 1.00 25.48 126 ILE A C 1
ATOM 967 O O . ILE A 1 126 ? 14.417 1.257 -17.585 1.00 25.18 126 ILE A O 1
ATOM 972 N N . TYR A 1 127 ? 12.832 1.547 -19.208 1.00 25.07 127 TYR A N 1
ATOM 973 C CA . TYR A 1 127 ? 12.628 2.940 -18.869 1.00 25.07 127 TYR A CA 1
ATOM 974 C C . TYR A 1 127 ? 12.260 3.057 -17.404 1.00 26.54 127 TYR A C 1
ATOM 975 O O . TYR A 1 127 ? 12.867 3.828 -16.687 1.00 27.85 127 TYR A O 1
ATOM 984 N N . ASP A 1 128 ? 11.283 2.261 -16.957 1.00 27.10 128 ASP A N 1
ATOM 985 C CA . ASP A 1 128 ? 10.771 2.336 -15.590 1.00 27.07 128 ASP A CA 1
ATOM 986 C C . ASP A 1 128 ? 11.880 1.915 -14.601 1.00 26.65 128 ASP A C 1
ATOM 987 O O . ASP A 1 128 ? 12.079 2.570 -13.593 1.00 28.51 128 ASP A O 1
ATOM 992 N N . PHE A 1 129 ? 12.550 0.816 -14.892 1.00 25.78 129 PHE A N 1
ATOM 993 C CA . PHE A 1 129 ? 13.574 0.227 -14.028 1.00 26.54 129 PHE A CA 1
ATOM 994 C C . PHE A 1 129 ? 14.725 1.198 -13.802 1.00 27.80 129 PHE A C 1
ATOM 995 O O . PHE A 1 129 ? 15.163 1.372 -12.663 1.00 29.23 129 PHE A O 1
ATOM 1003 N N . PHE A 1 130 ? 15.140 1.906 -14.848 1.00 25.58 130 PHE A N 1
ATOM 1004 C CA . PHE A 1 130 ? 16.221 2.918 -14.751 1.00 24.96 130 PHE A CA 1
ATOM 1005 C C . PHE A 1 130 ? 15.731 4.180 -14.009 1.00 24.74 130 PHE A C 1
ATOM 1006 O O . PHE A 1 130 ? 16.446 4.724 -13.166 1.00 22.73 130 PHE A O 1
ATOM 1014 N N . GLU A 1 131 ? 14.505 4.619 -14.307 1.00 24.99 131 GLU A N 1
ATOM 1015 C CA . GLU A 1 131 ? 13.914 5.765 -13.612 1.00 25.74 131 GLU A CA 1
ATOM 1016 C C . GLU A 1 131 ? 13.865 5.447 -12.113 1.00 25.76 131 GLU A C 1
ATOM 1017 O O . GLU A 1 131 ? 14.117 6.293 -11.299 1.00 25.03 131 GLU A O 1
ATOM 1023 N N . LEU A 1 132 ? 13.549 4.209 -11.758 1.00 23.90 132 LEU A N 1
ATOM 1024 C CA . LEU A 1 132 ? 13.470 3.877 -10.326 1.00 24.86 132 LEU A CA 1
ATOM 1025 C C . LEU A 1 132 ? 14.827 3.841 -9.706 1.00 23.42 132 LEU A C 1
ATOM 1026 O O . LEU A 1 132 ? 14.990 4.105 -8.498 1.00 25.64 132 LEU A O 1
ATOM 1031 N N . THR A 1 133 ? 15.801 3.424 -10.475 1.00 23.35 133 THR A N 1
ATOM 1032 C CA . THR A 1 133 ? 17.161 3.309 -9.941 1.00 24.87 133 THR A CA 1
ATOM 1033 C C . THR A 1 133 ? 17.710 4.668 -9.541 1.00 26.51 133 THR A C 1
ATOM 1034 O O . THR A 1 133 ? 18.306 4.831 -8.460 1.00 26.51 133 THR A O 1
ATOM 1038 N N . VAL A 1 134 ? 17.469 5.641 -10.411 1.00 26.68 134 VAL A N 1
ATOM 1039 C CA . VAL A 1 134 ? 17.940 6.996 -10.229 1.00 28.20 134 VAL A CA 1
ATOM 1040 C C . VAL A 1 134 ? 17.306 7.595 -8.963 1.00 28.84 134 VAL A C 1
ATOM 1041 O O . VAL A 1 134 ? 17.987 8.201 -8.147 1.00 29.84 134 VAL A O 1
ATOM 1045 N N . MET A 1 135 ? 16.018 7.348 -8.786 1.00 30.84 135 MET A N 1
ATOM 1046 C CA . MET A 1 135 ? 15.268 7.687 -7.562 1.00 33.17 135 MET A CA 1
ATOM 1047 C C . MET A 1 135 ? 15.878 7.055 -6.28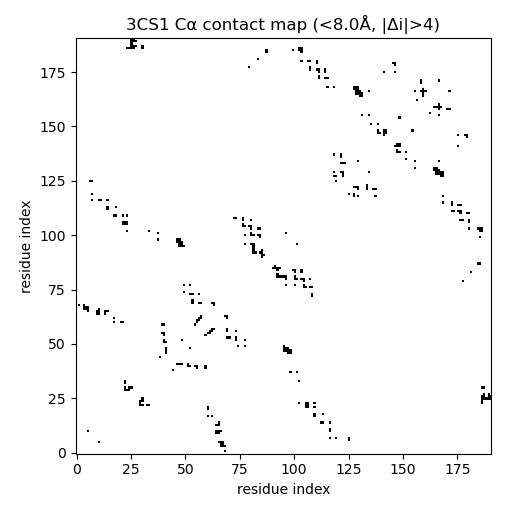4 1.00 31.67 135 MET A C 1
ATOM 1048 O O . MET A 1 135 ? 16.039 7.747 -5.251 1.00 31.66 135 MET A O 1
ATOM 1053 N N . PHE A 1 136 ? 16.197 5.763 -6.343 1.00 30.31 136 PHE A N 1
ATOM 1054 C CA . PHE A 1 136 ? 16.743 4.990 -5.192 1.00 29.71 136 PHE A CA 1
ATOM 1055 C C . PHE A 1 136 ? 18.151 5.462 -4.845 1.00 30.73 136 PHE A C 1
ATOM 1056 O O . PHE A 1 136 ? 18.585 5.416 -3.666 1.00 29.97 136 PHE A O 1
ATOM 1064 N N . ASP A 1 137 ? 18.830 6.023 -5.859 1.00 30.80 137 ASP A N 1
ATOM 1065 C CA . ASP A 1 137 ? 20.176 6.588 -5.703 1.00 30.05 137 ASP A CA 1
ATOM 1066 C C . ASP A 1 137 ? 20.141 7.742 -4.751 1.00 31.10 137 ASP A C 1
ATOM 1067 O O . ASP A 1 137 ? 21.105 8.006 -4.012 1.00 30.77 137 ASP A O 1
ATOM 1072 N N . GLU A 1 138 ? 19.012 8.432 -4.756 1.00 31.56 138 GLU A N 1
ATOM 1073 C CA . GLU A 1 138 ? 18.872 9.617 -3.950 1.00 32.39 138 GLU A CA 1
ATOM 1074 C C . GLU A 1 138 ? 18.701 9.242 -2.498 1.00 30.77 138 GLU A C 1
ATOM 1075 O O . GLU A 1 138 ? 19.007 10.035 -1.649 1.00 29.37 138 GLU A O 1
ATOM 1081 N N . ILE A 1 139 ? 18.287 8.001 -2.231 1.00 30.25 139 ILE A N 1
ATOM 1082 C CA . ILE A 1 139 ? 18.104 7.515 -0.870 1.00 31.55 139 ILE A CA 1
ATOM 1083 C C . ILE A 1 139 ? 19.148 6.511 -0.324 1.00 30.52 139 ILE A C 1
ATOM 1084 O O . ILE A 1 139 ? 19.292 6.411 0.885 1.00 31.87 139 ILE A O 1
ATOM 1089 N N . ASP A 1 140 ? 19.884 5.824 -1.188 1.00 29.44 140 ASP A N 1
ATOM 1090 C CA . ASP A 1 140 ? 20.892 4.841 -0.788 1.00 28.96 140 ASP A CA 1
ATOM 1091 C C . ASP A 1 140 ? 22.136 5.511 -0.164 1.00 28.08 140 ASP A C 1
ATOM 1092 O O . ASP A 1 140 ? 22.972 6.076 -0.848 1.00 24.76 140 ASP A O 1
ATOM 1097 N N . ALA A 1 141 ? 22.225 5.484 1.165 1.00 27.67 141 ALA A N 1
ATOM 1098 C CA . ALA A 1 141 ? 23.317 6.242 1.848 1.00 27.02 141 ALA A CA 1
ATOM 1099 C C . ALA A 1 141 ? 24.700 5.629 1.608 1.00 28.17 141 ALA A C 1
ATOM 1100 O O . ALA A 1 141 ? 25.686 6.361 1.339 1.00 28.23 141 ALA A O 1
ATOM 1102 N N . SER A 1 142 ? 24.762 4.282 1.570 1.00 29.32 142 SER A N 1
ATOM 1103 C CA . SER A 1 142 ? 26.073 3.584 1.482 1.00 30.06 142 SER A CA 1
ATOM 1104 C C . SER A 1 142 ? 26.665 3.599 0.062 1.00 30.05 142 SER A C 1
ATOM 1105 O O . SER A 1 142 ? 27.858 3.342 -0.130 1.00 29.83 142 SER A O 1
ATOM 1108 N N . GLY A 1 143 ? 25.820 3.929 -0.908 1.00 28.94 143 GLY A N 1
ATOM 1109 C CA . GLY A 1 143 ? 26.148 3.879 -2.302 1.00 29.51 143 GLY A CA 1
ATOM 1110 C C . GLY A 1 143 ? 26.401 2.469 -2.795 1.00 29.42 143 GLY A C 1
ATOM 1111 O O . GLY A 1 143 ? 27.113 2.286 -3.790 1.00 30.87 143 GLY A O 1
ATOM 1112 N N . ASN A 1 144 ? 25.818 1.490 -2.104 1.00 28.38 144 ASN A N 1
ATOM 1113 C CA A ASN A 1 144 ? 25.961 0.066 -2.431 0.50 27.67 144 ASN A CA 1
ATOM 1114 C CA B ASN A 1 144 ? 25.973 0.074 -2.484 0.50 27.67 144 ASN A CA 1
ATOM 1115 C C . ASN A 1 144 ? 24.767 -0.516 -3.223 1.00 27.42 144 ASN A C 1
ATOM 1116 O O . ASN A 1 144 ? 24.648 -1.727 -3.361 1.00 26.57 144 ASN A O 1
ATOM 1125 N N . MET A 1 145 ? 23.867 0.328 -3.697 1.00 26.67 145 MET A N 1
ATOM 1126 C CA . MET A 1 145 ? 22.677 -0.158 -4.412 1.00 26.75 145 MET A CA 1
ATOM 1127 C C . MET A 1 145 ? 21.836 -1.189 -3.634 1.00 27.00 145 MET A C 1
ATOM 1128 O O . MET A 1 145 ? 21.318 -2.198 -4.184 1.00 26.02 145 MET A O 1
ATOM 1133 N N . LEU A 1 146 ? 21.757 -0.916 -2.343 1.00 27.89 146 LEU A N 1
ATOM 1134 C CA . LEU A 1 146 ? 20.889 -1.584 -1.404 1.00 29.78 146 LEU A CA 1
ATOM 1135 C C . LEU A 1 146 ? 20.164 -0.478 -0.653 1.00 31.10 146 LEU A C 1
ATOM 1136 O O . LEU A 1 146 ? 20.692 0.671 -0.552 1.00 32.62 146 LEU A O 1
ATOM 1141 N N . VAL A 1 147 ? 18.987 -0.796 -0.120 1.00 30.67 147 VAL A N 1
ATOM 1142 C CA . VAL A 1 147 ? 18.278 0.119 0.775 1.00 28.85 147 VAL A CA 1
ATOM 1143 C C . VAL A 1 147 ? 17.981 -0.626 2.074 1.00 30.84 147 VAL A C 1
ATOM 1144 O O . VAL A 1 147 ? 17.436 -1.769 2.053 1.00 27.51 147 VAL A O 1
ATOM 1148 N N . ASP A 1 148 ? 18.365 -0.008 3.196 1.00 30.33 148 ASP A N 1
ATOM 1149 C CA . ASP A 1 148 ? 17.914 -0.489 4.483 1.00 30.70 148 ASP A CA 1
ATOM 1150 C C . ASP A 1 148 ? 16.428 -0.128 4.759 1.00 30.86 148 ASP A C 1
ATOM 1151 O O . ASP A 1 148 ? 15.748 0.575 3.975 1.00 28.96 148 ASP A O 1
ATOM 1156 N N . GLU A 1 149 ? 15.918 -0.637 5.872 1.00 31.51 149 GLU A N 1
ATOM 1157 C CA . GLU A 1 149 ? 14.524 -0.436 6.238 1.00 33.58 149 GLU A CA 1
ATOM 1158 C C . GLU A 1 149 ? 14.165 1.040 6.219 1.00 33.09 149 GLU A C 1
ATOM 1159 O O . GLU A 1 149 ? 13.154 1.382 5.648 1.00 33.05 149 GLU A O 1
ATOM 1165 N N . GLU A 1 150 ? 14.998 1.891 6.842 1.00 31.94 150 GLU A N 1
ATOM 1166 C CA . GLU A 1 150 ? 14.724 3.313 6.983 1.00 33.85 150 GLU A CA 1
ATOM 1167 C C . GLU A 1 150 ? 14.674 3.969 5.615 1.00 31.46 150 GLU A C 1
ATOM 1168 O O . GLU A 1 150 ? 13.743 4.697 5.311 1.00 29.57 150 GLU A O 1
ATOM 1174 N N . GLU A 1 151 ? 15.682 3.685 4.783 1.00 30.81 151 GLU A N 1
ATOM 1175 C CA . GLU A 1 151 ? 15.736 4.246 3.426 1.00 30.52 151 GLU A CA 1
ATOM 1176 C C . GLU A 1 151 ? 14.575 3.698 2.573 1.00 30.29 151 GLU A C 1
ATOM 1177 O O . GLU A 1 151 ? 13.946 4.435 1.857 1.00 29.55 151 GLU A O 1
ATOM 1183 N N . PHE A 1 152 ? 14.324 2.390 2.625 1.00 29.71 152 PHE A N 1
ATOM 1184 C CA . PHE A 1 152 ? 13.105 1.841 2.037 1.00 28.66 152 PHE A CA 1
ATOM 1185 C C . PHE A 1 152 ? 11.874 2.685 2.316 1.00 27.36 152 PHE A C 1
ATOM 1186 O O . PHE A 1 152 ? 11.155 2.990 1.384 1.00 28.09 152 PHE A O 1
ATOM 1194 N N . LYS A 1 153 ? 11.600 3.004 3.576 1.00 25.75 153 LYS A N 1
ATOM 1195 C CA . LYS A 1 153 ? 10.377 3.724 3.975 1.00 25.94 153 LYS A CA 1
ATOM 1196 C C . LYS A 1 153 ? 10.331 5.158 3.438 1.00 25.38 153 LYS A C 1
ATOM 1197 O O . LYS A 1 153 ? 9.278 5.655 3.205 1.00 22.14 153 LYS A O 1
ATOM 1203 N N . ARG A 1 154 ? 11.488 5.776 3.189 1.00 25.02 154 ARG A N 1
ATOM 1204 C CA . ARG A 1 154 ? 11.543 7.137 2.672 1.00 26.09 154 ARG A CA 1
ATOM 1205 C C . ARG A 1 154 ? 11.257 7.063 1.187 1.00 25.98 154 ARG A C 1
ATOM 1206 O O . ARG A 1 154 ? 10.793 8.014 0.596 1.00 24.30 154 ARG A O 1
ATOM 1214 N N . ALA A 1 155 ? 11.488 5.892 0.583 1.00 24.82 155 ALA A N 1
ATOM 1215 C CA . ALA A 1 155 ? 11.193 5.779 -0.857 1.00 24.91 155 ALA A CA 1
ATOM 1216 C C . ALA A 1 155 ? 9.702 5.621 -1.121 1.00 24.81 155 ALA A C 1
ATOM 1217 O O . ALA A 1 155 ? 9.169 5.986 -2.214 1.00 24.08 155 ALA A O 1
ATOM 1219 N N . VAL A 1 156 ? 9.030 5.077 -0.108 1.00 24.56 156 VAL A N 1
ATOM 1220 C CA . VAL A 1 156 ? 7.645 4.670 -0.238 1.00 23.60 156 VAL A CA 1
ATOM 1221 C C . VAL A 1 156 ? 6.683 5.764 -0.749 1.00 23.52 156 VAL A C 1
ATOM 1222 O O . VAL A 1 156 ? 5.995 5.516 -1.700 1.00 24.58 156 VAL A O 1
ATOM 1226 N N . PRO A 1 157 ? 6.628 6.978 -0.143 1.00 22.97 157 PRO A N 1
ATOM 1227 C CA . PRO A 1 157 ? 5.743 8.003 -0.767 1.00 22.88 157 PRO A CA 1
ATOM 1228 C C . PRO A 1 157 ? 6.098 8.439 -2.187 1.00 23.46 157 PRO A C 1
ATOM 1229 O O . PRO A 1 157 ? 5.204 8.852 -2.929 1.00 22.31 157 PRO A O 1
ATOM 1233 N N . LYS A 1 158 ? 7.390 8.377 -2.560 1.00 23.39 158 LYS A N 1
ATOM 1234 C CA . LYS A 1 158 ? 7.802 8.782 -3.900 1.00 24.51 158 LYS A CA 1
ATOM 1235 C C . LYS A 1 158 ? 7.298 7.723 -4.898 1.00 25.12 158 LYS A C 1
ATOM 1236 O O . LYS A 1 158 ? 6.951 8.036 -6.036 1.00 26.51 158 LYS A O 1
ATOM 1242 N N . LEU A 1 159 ? 7.235 6.484 -4.462 1.00 23.47 159 LEU A N 1
ATOM 1243 C CA . LEU A 1 159 ? 6.752 5.399 -5.330 1.00 25.14 159 LEU A CA 1
ATOM 1244 C C . LEU A 1 159 ? 5.253 5.497 -5.547 1.00 26.10 159 LEU A C 1
ATOM 1245 O O . LEU A 1 159 ? 4.771 5.172 -6.651 1.00 26.35 159 LEU A O 1
ATOM 1250 N N . GLU A 1 160 ? 4.520 5.923 -4.508 1.00 26.04 160 GLU A N 1
ATOM 1251 C CA A GLU A 1 160 ? 3.0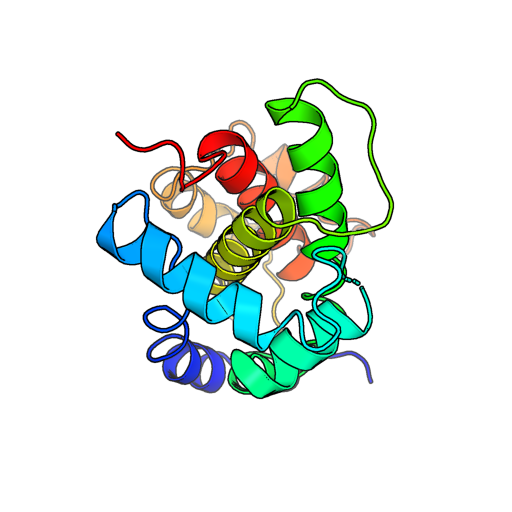72 6.051 -4.580 0.50 26.46 160 GLU A CA 1
ATOM 1252 C CA B GLU A 1 160 ? 3.065 6.027 -4.637 0.50 26.34 160 GLU A CA 1
ATOM 1253 C C . GLU A 1 160 ? 2.741 7.097 -5.630 1.00 26.23 160 GLU A C 1
ATOM 1254 O O . GLU A 1 160 ? 1.832 6.930 -6.422 1.00 27.27 160 GLU A O 1
ATOM 1265 N N . ALA A 1 161 ? 3.518 8.168 -5.610 1.00 26.72 161 ALA A N 1
ATOM 1266 C CA . ALA A 1 161 ? 3.357 9.291 -6.511 1.00 26.94 161 ALA A CA 1
ATOM 1267 C C . ALA A 1 161 ? 3.757 8.902 -7.954 1.00 27.61 161 ALA A C 1
ATOM 1268 O O . ALA A 1 161 ? 3.142 9.320 -8.917 1.00 26.99 161 ALA A O 1
ATOM 1270 N N . TRP A 1 162 ? 4.796 8.082 -8.077 1.00 27.55 162 TRP A N 1
ATOM 1271 C CA . TRP A 1 162 ? 5.361 7.690 -9.364 1.00 29.08 162 TRP A CA 1
ATOM 1272 C C . TRP A 1 162 ? 4.454 6.657 -10.040 1.00 30.78 162 TRP A C 1
ATOM 1273 O O . TRP A 1 162 ? 4.564 6.406 -11.243 1.00 30.17 162 TRP A O 1
ATOM 1284 N N . GLY A 1 163 ? 3.576 6.052 -9.240 1.00 32.85 163 GLY A N 1
ATOM 1285 C CA . GLY A 1 163 ? 2.606 5.075 -9.749 1.00 35.33 163 GLY A CA 1
ATOM 1286 C C . GLY A 1 163 ? 2.725 3.618 -9.292 1.00 35.58 163 GLY A C 1
ATOM 1287 O O . GLY A 1 163 ? 2.288 2.719 -10.001 1.00 36.13 163 GLY A O 1
ATOM 1288 N N . ALA A 1 164 ? 3.334 3.379 -8.136 1.00 35.19 164 ALA A N 1
ATOM 1289 C CA . ALA A 1 164 ? 3.383 2.040 -7.548 1.00 34.90 164 ALA A CA 1
ATOM 1290 C C . ALA A 1 164 ? 3.166 2.118 -6.044 1.00 34.87 164 ALA A C 1
ATOM 1291 O O . ALA A 1 164 ? 4.129 2.172 -5.266 1.00 35.78 164 ALA A O 1
ATOM 1293 N N . LYS A 1 165 ? 1.905 2.114 -5.624 1.00 34.84 165 LYS A N 1
ATOM 1294 C CA . LYS A 1 165 ? 1.599 2.104 -4.193 1.00 33.96 165 LYS A CA 1
ATOM 1295 C C . LYS A 1 165 ? 2.120 0.886 -3.442 1.00 33.45 165 LYS A C 1
ATOM 1296 O O . LYS A 1 165 ? 1.989 -0.275 -3.874 1.00 32.15 165 LYS A O 1
ATOM 1302 N N . VAL A 1 166 ? 2.760 1.169 -2.315 1.00 32.76 166 VAL A N 1
ATOM 1303 C CA . VAL A 1 166 ? 3.102 0.149 -1.360 1.00 31.59 166 VAL A CA 1
ATOM 1304 C C . VAL A 1 166 ? 2.049 0.260 -0.286 1.00 30.88 166 VAL A C 1
ATOM 1305 O O . VAL A 1 166 ? 2.122 1.178 0.529 1.00 31.25 166 VAL A O 1
ATOM 1309 N N . GLU A 1 167 ? 1.075 -0.662 -0.275 1.00 29.01 167 GLU A N 1
ATOM 1310 C CA . GLU A 1 167 ? 0.050 -0.657 0.741 1.00 27.68 167 GLU A CA 1
ATOM 1311 C C . GLU A 1 167 ? 0.569 -1.077 2.126 1.00 26.71 167 GLU A C 1
ATOM 1312 O O . GLU A 1 167 ? 0.103 -0.571 3.173 1.00 25.21 167 GLU A O 1
ATOM 1318 N N . ASP A 1 168 ? 1.563 -1.979 2.149 1.00 25.77 168 ASP A N 1
ATOM 1319 C CA . ASP A 1 168 ? 2.138 -2.464 3.421 1.00 24.95 168 ASP A CA 1
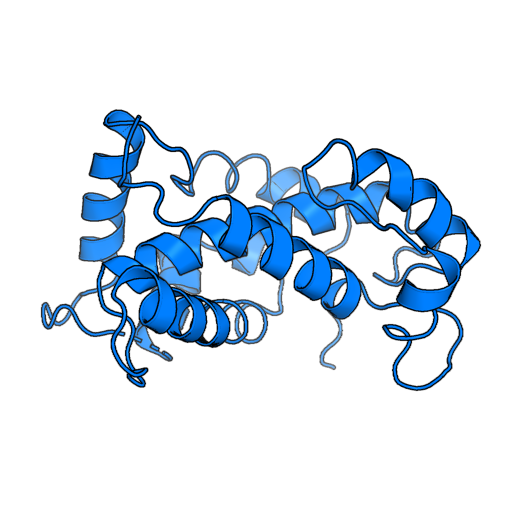ATOM 1320 C C . ASP A 1 168 ? 3.655 -2.422 3.356 1.00 24.50 168 ASP A C 1
ATOM 1321 O O . ASP A 1 168 ? 4.258 -3.401 3.001 1.00 24.33 168 ASP A O 1
ATOM 1326 N N . PRO A 1 169 ? 4.271 -1.260 3.634 1.00 24.86 169 PRO A N 1
ATOM 1327 C CA . PRO A 1 169 ? 5.739 -1.142 3.489 1.00 25.70 169 PRO A CA 1
ATOM 1328 C C . PRO A 1 169 ? 6.578 -2.168 4.266 1.00 26.74 169 PRO A C 1
ATOM 1329 O O . PRO A 1 169 ? 7.575 -2.700 3.749 1.00 26.51 169 PRO A O 1
ATOM 1333 N N . ALA A 1 170 ? 6.232 -2.402 5.525 1.00 26.80 170 ALA A N 1
ATOM 1334 C CA . ALA A 1 170 ? 6.982 -3.373 6.303 1.00 27.39 170 ALA A CA 1
ATOM 1335 C C . ALA A 1 170 ? 6.921 -4.787 5.704 1.00 27.48 170 ALA A C 1
ATOM 1336 O O . ALA A 1 170 ? 7.943 -5.463 5.619 1.00 29.40 170 ALA A O 1
ATOM 1338 N N . ALA A 1 171 ? 5.738 -5.220 5.275 1.00 26.22 171 ALA A N 1
ATOM 1339 C CA . ALA A 1 171 ? 5.577 -6.493 4.597 1.00 25.81 171 ALA A CA 1
ATOM 1340 C C . ALA A 1 171 ? 6.362 -6.578 3.276 1.00 25.57 171 ALA A C 1
ATOM 1341 O O . ALA A 1 171 ? 6.993 -7.572 3.010 1.00 25.46 171 ALA A O 1
ATOM 1343 N N . LEU A 1 172 ? 6.282 -5.569 2.422 1.00 24.87 172 LEU A N 1
ATOM 1344 C CA . LEU A 1 172 ? 7.055 -5.575 1.179 1.00 25.67 172 LEU A CA 1
ATOM 1345 C C . LEU A 1 172 ? 8.576 -5.646 1.429 1.00 26.45 172 LEU A C 1
ATOM 1346 O O . LEU A 1 172 ? 9.311 -6.344 0.699 1.00 28.27 172 LEU A O 1
ATOM 1351 N N . PHE A 1 173 ? 9.028 -4.923 2.444 1.00 25.81 173 PHE A N 1
ATOM 1352 C CA . PHE A 1 173 ? 10.443 -4.894 2.796 1.00 26.29 173 PHE A CA 1
ATOM 1353 C C . PHE A 1 173 ? 10.890 -6.262 3.168 1.00 25.65 173 PHE A C 1
ATOM 1354 O O . PHE A 1 173 ? 11.964 -6.694 2.770 1.00 27.61 173 PHE A O 1
ATOM 1362 N N . LYS A 1 174 ? 10.071 -6.965 3.938 1.00 26.51 174 LYS A N 1
ATOM 1363 C CA A LYS A 1 174 ? 10.405 -8.326 4.364 0.50 25.31 174 LYS A CA 1
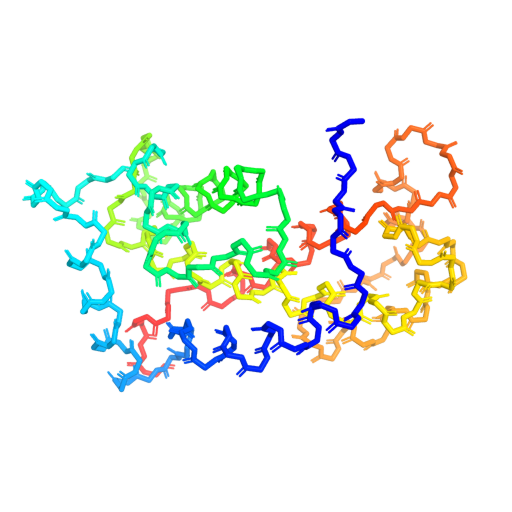ATOM 1364 C CA B LYS A 1 174 ? 10.424 -8.326 4.362 0.50 25.88 174 LYS A CA 1
ATOM 1365 C C . LYS A 1 174 ? 10.384 -9.289 3.196 1.00 26.57 174 LYS A C 1
ATOM 1366 O O . LYS A 1 174 ? 11.253 -10.150 3.070 1.00 27.62 174 LYS A O 1
ATOM 1377 N N . GLU A 1 175 ? 9.380 -9.164 2.337 1.00 25.73 175 GLU A N 1
ATOM 1378 C CA . GLU A 1 175 ? 9.254 -10.071 1.255 1.00 26.37 175 GLU A CA 1
ATOM 1379 C C . GLU A 1 175 ? 10.417 -9.923 0.263 1.00 25.09 175 GLU A C 1
ATOM 1380 O O . GLU A 1 175 ? 10.941 -10.901 -0.286 1.00 24.58 175 GLU A O 1
ATOM 1386 N N . LEU A 1 176 ? 10.841 -8.700 0.041 1.00 25.14 176 LEU A N 1
ATOM 1387 C CA . LEU A 1 176 ? 11.856 -8.484 -1.005 1.00 25.36 176 LEU A CA 1
ATOM 1388 C C . LEU A 1 176 ? 13.283 -8.698 -0.488 1.00 25.52 176 LEU A C 1
ATOM 1389 O O . LEU A 1 176 ? 14.232 -8.801 -1.268 1.00 24.29 176 LEU A O 1
ATOM 1394 N N . ASP A 1 177 ? 13.433 -8.726 0.832 1.00 25.56 177 ASP A N 1
ATOM 1395 C CA . ASP A 1 177 ? 14.744 -8.942 1.434 1.00 25.74 177 ASP A CA 1
ATOM 1396 C C . ASP A 1 177 ? 14.908 -10.425 1.464 1.00 26.11 177 ASP A C 1
ATOM 1397 O O . ASP A 1 177 ? 14.726 -11.003 2.507 1.00 25.66 177 ASP A O 1
ATOM 1402 N N . LYS A 1 178 ? 15.263 -11.025 0.327 1.00 26.51 178 LYS A N 1
ATOM 1403 C CA . LYS A 1 178 ? 15.091 -12.484 0.131 1.00 28.24 178 LYS A CA 1
ATOM 1404 C C . LYS A 1 178 ? 15.850 -13.356 1.099 1.00 28.45 178 LYS A C 1
ATOM 1405 O O . LYS A 1 178 ? 15.354 -14.446 1.481 1.00 28.71 178 LYS A O 1
ATOM 1411 N N . ASN A 1 179 ? 17.037 -12.914 1.502 1.00 26.85 179 ASN A N 1
ATOM 1412 C CA . ASN A 1 179 ? 17.862 -13.797 2.328 1.00 27.64 179 ASN A CA 1
ATOM 1413 C C . ASN A 1 179 ? 17.968 -13.274 3.740 1.00 27.53 179 ASN A C 1
ATOM 1414 O O . ASN A 1 179 ? 18.769 -13.769 4.507 1.00 28.44 179 ASN A O 1
ATOM 1419 N N . GLY A 1 180 ? 17.191 -12.240 4.060 1.00 27.26 180 GLY A N 1
ATOM 1420 C CA . GLY A 1 180 ? 17.067 -11.757 5.438 1.00 27.43 180 GLY A CA 1
ATOM 1421 C C . GLY A 1 180 ? 18.358 -11.088 5.923 1.00 27.91 180 GLY A C 1
ATOM 1422 O O . GLY A 1 180 ? 18.851 -11.385 7.015 1.00 27.65 180 GLY A O 1
ATOM 1423 N N . THR A 1 181 ? 18.874 -10.175 5.101 1.00 26.90 181 THR A N 1
ATOM 1424 C CA . THR A 1 181 ? 20.088 -9.433 5.427 1.00 25.87 181 THR A CA 1
ATOM 1425 C C . THR A 1 181 ? 19.759 -8.035 5.949 1.00 26.50 181 THR A C 1
ATOM 1426 O O . THR A 1 181 ? 20.654 -7.289 6.336 1.00 26.94 181 THR A O 1
ATOM 1430 N N . GLY A 1 182 ? 18.484 -7.653 5.915 1.00 26.32 182 GLY A N 1
ATOM 1431 C CA . GLY A 1 182 ? 18.099 -6.342 6.366 1.00 26.54 182 GLY A CA 1
ATOM 1432 C C . GLY A 1 182 ? 18.318 -5.213 5.366 1.00 27.21 182 GLY A C 1
ATOM 1433 O O . GLY A 1 182 ? 18.265 -4.055 5.729 1.00 27.65 182 GLY A O 1
ATOM 1434 N N . SER A 1 183 ? 18.607 -5.522 4.108 1.00 27.54 183 SER A N 1
ATOM 1435 C CA . SER A 1 183 ? 18.496 -4.491 3.039 1.00 26.41 183 SER A CA 1
ATOM 1436 C C . SER A 1 183 ? 17.734 -5.091 1.910 1.00 25.90 183 SER A C 1
ATOM 1437 O O . SER A 1 183 ? 17.656 -6.313 1.802 1.00 25.75 183 SER A O 1
ATOM 1440 N N . VAL A 1 184 ? 17.190 -4.253 1.039 1.00 24.84 184 VAL A N 1
ATOM 1441 C CA . VAL A 1 184 ? 16.592 -4.757 -0.200 1.00 24.74 184 VAL A CA 1
ATOM 1442 C C . VAL A 1 184 ? 17.459 -4.297 -1.339 1.00 24.46 184 VAL A C 1
ATOM 1443 O O . VAL A 1 184 ? 17.892 -3.158 -1.321 1.00 22.67 184 VAL A O 1
ATOM 1447 N N . THR A 1 185 ? 17.759 -5.191 -2.303 1.00 24.22 185 THR A N 1
ATOM 1448 C CA . THR A 1 185 ? 18.587 -4.767 -3.467 1.00 23.82 185 THR A CA 1
ATOM 1449 C C . THR A 1 185 ? 17.816 -3.817 -4.380 1.00 24.08 185 THR A C 1
ATOM 1450 O O . THR A 1 185 ? 16.572 -3.881 -4.488 1.00 23.36 185 THR A O 1
ATOM 1454 N N . PHE A 1 186 ? 18.520 -2.884 -5.007 1.00 23.20 186 PHE A N 1
ATOM 1455 C CA . PHE A 1 186 ? 17.891 -2.099 -6.074 1.00 23.28 186 PHE A CA 1
ATOM 1456 C C . PHE A 1 186 ? 17.202 -3.018 -7.108 1.00 24.23 186 PHE A C 1
ATOM 1457 O O . PHE A 1 186 ? 16.120 -2.681 -7.597 1.00 24.92 186 PHE A O 1
ATOM 1465 N N . ASP A 1 187 ? 17.839 -4.151 -7.479 1.00 23.27 187 ASP A N 1
ATOM 1466 C CA . ASP A 1 187 ? 17.234 -5.021 -8.454 1.00 24.81 187 ASP A CA 1
ATOM 1467 C C . ASP A 1 187 ? 15.889 -5.499 -7.919 1.00 24.93 187 ASP A C 1
ATOM 1468 O O . ASP A 1 187 ? 14.926 -5.519 -8.701 1.00 26.23 187 ASP A O 1
ATOM 1473 N N . GLU A 1 188 ? 15.779 -5.892 -6.643 1.00 24.12 188 GLU A N 1
ATOM 1474 C CA . GLU A 1 188 ? 14.470 -6.456 -6.213 1.00 26.30 188 GLU A CA 1
ATOM 1475 C C . GLU A 1 188 ? 13.415 -5.352 -6.112 1.00 25.51 188 GLU A C 1
ATOM 1476 O O . GLU A 1 188 ? 12.237 -5.519 -6.439 1.00 25.94 188 GLU A O 1
ATOM 1482 N N . PHE A 1 189 ? 13.856 -4.232 -5.616 1.00 24.38 189 PHE A N 1
ATOM 1483 C CA . PHE A 1 189 ? 12.936 -3.120 -5.355 1.00 25.35 189 PHE A CA 1
ATOM 1484 C C . PHE A 1 189 ? 12.408 -2.631 -6.710 1.00 23.90 189 PHE A C 1
ATOM 1485 O O . PHE A 1 189 ? 11.191 -2.467 -6.914 1.00 22.66 189 PHE A O 1
ATOM 1493 N N . ALA A 1 190 ? 13.357 -2.379 -7.634 1.00 24.69 190 ALA A N 1
ATOM 1494 C CA . ALA A 1 190 ? 13.034 -1.870 -8.992 1.00 23.39 190 ALA A CA 1
ATOM 1495 C C . ALA A 1 190 ? 12.247 -2.810 -9.858 1.00 25.72 190 ALA A C 1
ATOM 1496 O O . ALA A 1 190 ? 11.449 -2.343 -10.705 1.00 25.01 190 ALA A O 1
ATOM 1498 N N . ALA A 1 191 ? 12.491 -4.134 -9.690 1.00 23.79 191 ALA A N 1
ATOM 1499 C CA . ALA A 1 191 ? 11.694 -5.177 -10.367 1.00 26.48 191 ALA A CA 1
ATOM 1500 C C . ALA A 1 191 ? 10.240 -5.240 -9.866 1.00 27.01 191 ALA A C 1
ATOM 1501 O O . ALA A 1 191 ? 9.301 -5.447 -10.653 1.00 28.30 191 ALA A O 1
ATOM 1503 N N . TRP A 1 192 ? 10.067 -5.151 -8.548 1.00 26.78 192 TRP A N 1
ATOM 1504 C CA . TRP A 1 192 ? 8.721 -5.085 -8.001 1.00 27.06 192 TRP A CA 1
ATOM 1505 C C . TRP A 1 192 ? 7.903 -3.940 -8.621 1.00 26.93 192 TRP A C 1
ATOM 1506 O O . TRP A 1 192 ? 6.791 -4.170 -9.106 1.00 26.79 192 TRP A O 1
ATOM 1517 N N . ALA A 1 193 ? 8.459 -2.726 -8.560 1.00 25.28 193 ALA A N 1
ATOM 1518 C CA . ALA A 1 193 ? 7.785 -1.497 -8.980 1.00 26.57 193 ALA A CA 1
ATOM 1519 C C . ALA A 1 193 ? 7.644 -1.374 -10.488 1.00 25.64 193 ALA A C 1
ATOM 1520 O O . ALA A 1 193 ? 6.608 -0.945 -10.948 1.00 27.79 193 ALA A O 1
ATOM 1522 N N . SER A 1 194 ? 8.661 -1.736 -11.260 1.00 24.24 194 SER A N 1
ATOM 1523 C CA . SER A 1 194 ? 8.503 -1.747 -12.710 1.00 24.29 194 SER A CA 1
ATOM 1524 C C . SER A 1 194 ? 7.421 -2.727 -13.151 1.00 24.15 194 SER A C 1
ATOM 1525 O O . SER A 1 194 ? 6.769 -2.470 -14.108 1.00 24.66 194 SER A O 1
ATOM 1528 N N . ALA A 1 195 ? 7.274 -3.863 -12.475 1.00 24.65 195 ALA A N 1
ATOM 1529 C CA . ALA A 1 195 ? 6.302 -4.859 -12.891 1.00 25.96 195 ALA A CA 1
ATOM 1530 C C . ALA A 1 195 ? 4.865 -4.330 -12.689 1.00 26.60 195 ALA A C 1
ATOM 1531 O O . ALA A 1 195 ? 3.962 -4.568 -13.501 1.00 25.17 195 ALA A O 1
ATOM 1533 N N . VAL A 1 196 ? 4.684 -3.615 -11.582 1.00 27.48 196 VAL A N 1
ATOM 1534 C CA . VAL A 1 196 ? 3.473 -2.858 -11.318 1.00 27.33 196 VAL A CA 1
ATOM 1535 C C . VAL A 1 196 ? 3.233 -1.756 -12.347 1.00 27.07 196 VAL A C 1
ATOM 1536 O O . VAL A 1 196 ? 2.158 -1.689 -12.912 1.00 26.15 196 VAL A O 1
ATOM 1540 N N . LYS A 1 197 ? 4.220 -0.885 -12.576 1.00 27.79 197 LYS A N 1
ATOM 1541 C CA . LYS A 1 197 ? 4.021 0.240 -13.495 1.00 28.46 197 LYS A CA 1
ATOM 1542 C C . LYS A 1 197 ? 3.763 -0.229 -14.927 1.00 29.12 197 LYS A C 1
ATOM 1543 O O . LYS A 1 197 ? 2.869 0.237 -15.623 1.00 28.70 197 LYS A O 1
ATOM 1549 N N . LEU A 1 198 ? 4.552 -1.187 -15.360 1.00 30.08 198 LEU A N 1
ATOM 1550 C CA . LEU A 1 198 ? 4.347 -1.807 -16.657 1.00 30.61 198 LEU A CA 1
ATOM 1551 C C . LEU A 1 198 ? 2.941 -2.329 -16.878 1.00 29.94 198 LEU A C 1
ATOM 1552 O O . LEU A 1 198 ? 2.309 -2.022 -17.913 1.00 30.16 198 LEU A O 1
ATOM 1557 N N . ASP A 1 199 ? 2.499 -3.212 -15.991 1.00 29.49 199 ASP A N 1
ATOM 1558 C CA . ASP A 1 199 ? 1.178 -3.827 -16.131 1.00 30.04 199 ASP A CA 1
ATOM 1559 C C . ASP A 1 199 ? 0.051 -2.760 -16.102 1.00 29.48 199 ASP A C 1
ATOM 1560 O O . ASP A 1 199 ? -0.899 -2.860 -16.840 1.00 28.21 199 ASP A O 1
ATOM 1565 N N . ALA A 1 200 ? 0.223 -1.728 -15.279 1.00 30.02 200 ALA A N 1
ATOM 1566 C CA . ALA A 1 200 ? -0.604 -0.516 -15.247 1.00 30.72 200 ALA A CA 1
ATOM 1567 C C . ALA A 1 200 ? -0.658 0.196 -16.603 1.00 30.75 200 ALA A C 1
ATOM 1568 O O . ALA A 1 200 ? -1.736 0.461 -17.139 1.00 31.05 200 ALA A O 1
ATOM 1570 N N . ASP A 1 201 ? 0.514 0.559 -17.104 1.00 30.65 201 ASP A N 1
ATOM 1571 C CA . ASP A 1 201 ? 0.650 1.346 -18.318 1.00 30.96 201 ASP A CA 1
ATOM 1572 C C . ASP A 1 201 ? 0.195 0.612 -19.573 1.00 30.28 201 ASP A C 1
ATOM 1573 O O . ASP A 1 201 ? -0.450 1.208 -20.419 1.00 29.08 201 ASP A O 1
ATOM 1578 N N . GLY A 1 202 ? 0.550 -0.670 -19.683 1.00 29.62 202 GLY A N 1
ATOM 1579 C CA . GLY A 1 202 ? 0.092 -1.517 -20.782 1.00 29.80 202 GLY A CA 1
ATOM 1580 C C . GLY A 1 202 ? 0.827 -1.193 -22.061 1.00 29.56 202 GLY A C 1
ATOM 1581 O O . GLY A 1 202 ? 1.999 -0.841 -21.993 1.00 30.27 202 GLY A O 1
ATOM 1582 N N . ASP A 1 203 ? 0.136 -1.271 -23.209 1.00 29.21 203 ASP A N 1
ATOM 1583 C CA . ASP A 1 203 ? 0.717 -1.010 -24.534 1.00 28.68 203 ASP A CA 1
ATOM 1584 C C . ASP A 1 203 ? 0.789 0.493 -24.807 1.00 28.82 203 ASP A C 1
ATOM 1585 O O . ASP A 1 203 ? -0.237 1.167 -24.909 1.00 28.42 203 ASP A O 1
ATOM 1590 N N . PRO A 1 204 ? 2.017 1.044 -24.935 1.00 28.65 204 PRO A N 1
ATOM 1591 C CA . PRO A 1 204 ? 1.976 2.484 -25.135 1.00 28.57 204 PRO A CA 1
ATOM 1592 C C . PRO A 1 204 ? 1.510 2.895 -26.567 1.00 29.38 204 PRO A C 1
ATOM 1593 O O . PRO A 1 204 ? 1.179 4.066 -26.778 1.00 29.58 204 PRO A O 1
ATOM 1597 N N . ASP A 1 205 ? 1.409 1.941 -27.508 1.00 29.49 205 ASP A N 1
ATOM 1598 C CA . ASP A 1 205 ? 0.859 2.255 -28.828 1.00 30.70 205 ASP A CA 1
ATOM 1599 C C . ASP A 1 205 ? -0.660 2.395 -28.795 1.00 31.88 205 ASP A C 1
ATOM 1600 O O . ASP A 1 205 ? -1.244 2.950 -29.721 1.00 31.79 205 ASP A O 1
ATOM 1605 N N . ASN A 1 206 ? -1.287 1.876 -27.744 1.00 32.89 206 ASN A N 1
ATOM 1606 C CA . ASN A 1 206 ? -2.712 1.960 -27.601 1.00 34.96 206 ASN A CA 1
ATOM 1607 C C . ASN A 1 206 ? -3.130 3.352 -27.073 1.00 36.56 206 ASN A C 1
ATOM 1608 O O . ASN A 1 206 ? -3.525 3.516 -25.902 1.00 36.49 206 ASN A O 1
ATOM 1613 N N . VAL A 1 207 ? -3.056 4.346 -27.967 1.00 37.99 207 VAL A N 1
ATOM 1614 C CA . VAL A 1 207 ? -3.225 5.760 -27.587 1.00 39.92 207 VAL A CA 1
ATOM 1615 C C . VAL A 1 207 ? -4.425 6.451 -28.257 1.00 40.44 207 VAL A C 1
ATOM 1616 O O . VAL A 1 207 ? -4.655 6.242 -29.466 1.00 40.54 207 VAL A O 1
ATOM 1620 N N . PRO A 1 208 ? -5.179 7.303 -27.514 1.00 41.04 208 PRO A N 1
ATOM 1621 C CA . PRO A 1 208 ? -5.220 7.782 -26.127 1.00 41.64 208 PRO A CA 1
ATOM 1622 C C . PRO A 1 208 ? -4.847 6.811 -25.027 1.00 42.12 208 PRO A C 1
ATOM 1623 O O . PRO A 1 208 ? -5.251 7.003 -23.870 1.00 43.22 208 PRO A O 1
#

Nearest PDB structures (foldseek):
  3cs1-assembly1_A  TM=1.004E+00  e=7.535E-31  unclassified
  2lvv-assembly1_A  TM=9.250E-01  e=7.047E-16  Trypanosoma brucei brucei
  5fyx-assembly1_A  TM=3.578E-01  e=2.665E-01  Drosophila melanogaster

Secondary structure (DSSP, 8-state):
--S----HHHHHHHHHHHHHHS--SSSHHHHHHHHHHHHHH-TT-SS---HHHHHHIIIII-GGGT-S-HHHHHHHHHHHHHHHHHHHHTS---SS--HHHHHHHHHHHHHHHHHHHHHHTT-SSSSSEEEHHHHHHHHHHHHHHT---S-HHHHHHHH-TTSSSEEEHHHHHHHHHHHHHHHH--TTS--

Sequence (191 aa):
SDDKDGKKAKDRKEAWEERIRRQQAIPREEKTAEAKQRRIELFKKFDKNETGKLYDEVYSGCLEV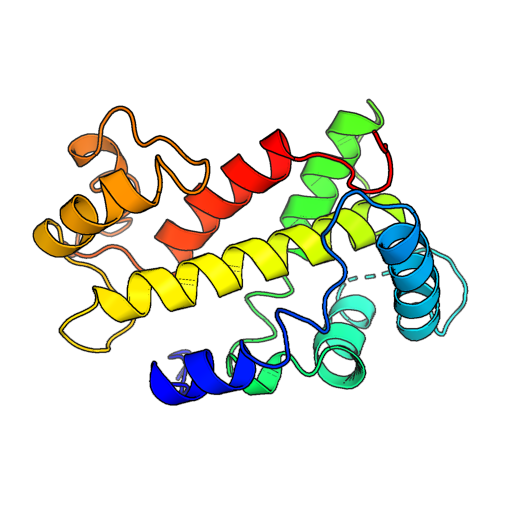LKLDEFTSRVRRDITKKRRAFDKSRTLGSKLENKGSEDFVEFLEFRLMLCYIYDFFELTVMFDEIDASGNNMLVDEEEFKRAVPKLEEAWGAKVEDPAALFKKELDKNGTGSVTFDEFAAWASAVKLDADGDPDNVP

Organism: Trypanosoma cruzi (NCBI:txid5693)